Protein AF-A0A7R9TBG2-F1 (afdb_monomer)

Sequence (211 aa):
LTKFLKCVDWSDANEAKASLELLYEWAPIDPASALELLSPTFTNNEVRRYAVSILADAADDELLCYLLQLVQALRYESADDSQLARFLVERAVANPVLANFLHWYLVVEWEDKSFASRSSRTHQLFEDACRAMGAKGEELWDALRRQSEVMAQLTSITRELAGMRGQPKKVERLRAMLSDEGACGDLGAFAQALPLPIDPTINVNAIVPQE

Mean predicted aligned error: 3.85 Å

pLDDT: mean 95.33, std 3.99, range [58.03, 98.81]

Secondary structure (DSSP, 8-state):
-HHHHTS--TTSHHHHHHHHHHHHHSPPPPHHHHHHTTSTT---HHHHHHHHHHHHTS-HHHHHHHHHHHHHHGGG-SSTT-HHHHHHHHHHHH-HHHHHHHHHHHHHGGG-TTTHHHHHHHHHHHHHHHHHTTHHHHHHHHHHHHHHHHHHHHHHHHHHHHT--SHHHHHHHHHHHTSTTSTTGGGGS-SS-EEETTEEEEEE----TT-

Solvent-accessible surface area (backbone atoms only — not comparable to full-atom values): 11914 Å² total; per-residue (Å²): 109,72,73,59,64,71,69,56,55,77,84,41,68,67,55,36,50,54,52,54,58,49,56,76,71,43,80,88,72,54,55,75,65,28,54,61,35,42,33,82,88,43,76,54,66,67,58,35,46,52,24,46,56,48,49,66,75,49,54,71,74,62,46,58,79,43,43,70,59,53,60,59,32,57,73,55,49,94,51,67,84,27,70,63,46,51,50,55,36,59,52,18,72,77,31,73,57,52,32,50,50,52,52,55,59,33,59,65,38,52,77,41,80,93,40,19,68,52,31,51,48,40,49,50,52,38,52,53,50,19,53,72,59,41,72,67,21,43,52,55,49,49,47,54,50,53,49,50,51,51,52,51,51,54,50,49,53,51,55,56,51,67,77,58,79,59,69,71,57,44,52,55,49,52,43,51,33,41,28,83,91,24,95,43,16,63,47,47,51,43,96,58,72,32,58,33,88,94,46,53,90,44,71,43,48,55,50,73,78,87,119

Structure (mmCIF, N/CA/C/O backbone):
data_AF-A0A7R9TBG2-F1
#
_entry.id   AF-A0A7R9TBG2-F1
#
loop_
_atom_site.group_PDB
_atom_site.id
_atom_site.type_symbol
_atom_site.label_atom_id
_atom_site.label_alt_id
_atom_site.label_comp_id
_atom_site.label_asym_id
_atom_site.label_entity_id
_atom_site.label_seq_id
_atom_site.pdbx_PDB_ins_code
_atom_site.Cartn_x
_atom_site.Cartn_y
_atom_site.Cartn_z
_atom_site.occupancy
_atom_site.B_iso_or_equiv
_atom_site.auth_seq_id
_atom_site.auth_comp_id
_atom_site.auth_asym_id
_atom_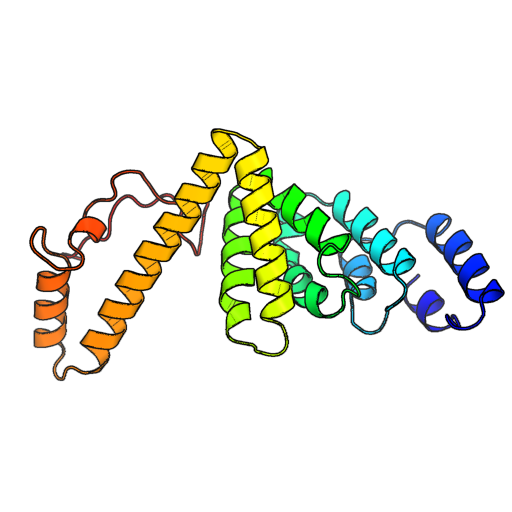site.auth_atom_id
_atom_site.pdbx_PDB_model_num
ATOM 1 N N . LEU A 1 1 ? 14.980 -14.702 -18.732 1.00 91.88 1 LEU A N 1
ATOM 2 C CA . LEU A 1 1 ? 15.408 -13.326 -18.428 1.00 91.88 1 LEU A CA 1
ATOM 3 C C . LEU A 1 1 ? 16.200 -13.211 -17.119 1.00 91.88 1 LEU A C 1
ATOM 5 O O . LEU A 1 1 ? 17.367 -12.857 -17.179 1.00 91.88 1 LEU A O 1
ATOM 9 N N . THR A 1 2 ? 15.646 -13.563 -15.953 1.00 92.62 2 THR A N 1
ATOM 10 C CA . THR A 1 2 ? 16.299 -13.324 -14.640 1.00 92.62 2 THR A CA 1
ATOM 11 C C . THR A 1 2 ? 17.695 -13.947 -14.509 1.00 92.62 2 THR A C 1
ATOM 13 O O . THR A 1 2 ? 18.623 -13.292 -14.047 1.00 92.62 2 THR A O 1
ATOM 16 N N . LYS A 1 3 ? 17.889 -15.181 -14.995 1.00 94.31 3 LYS A N 1
ATOM 17 C CA . LYS A 1 3 ? 19.214 -15.832 -15.048 1.00 94.31 3 LYS A CA 1
ATOM 18 C C . LYS A 1 3 ? 20.231 -15.068 -15.903 1.00 94.31 3 LYS A C 1
ATOM 20 O O . LYS A 1 3 ? 21.385 -14.998 -15.516 1.00 94.31 3 LYS A O 1
ATOM 25 N N . PHE A 1 4 ? 19.799 -14.507 -17.033 1.00 96.00 4 PHE A N 1
ATOM 26 C CA . PHE A 1 4 ? 20.659 -13.714 -17.914 1.00 96.00 4 PHE A CA 1
ATOM 27 C C . PHE A 1 4 ? 21.110 -12.433 -17.207 1.00 96.00 4 PHE A C 1
ATOM 29 O O . PHE A 1 4 ? 22.304 -12.195 -17.101 1.00 96.00 4 PHE A O 1
ATOM 36 N N . LEU A 1 5 ? 20.176 -11.685 -16.611 1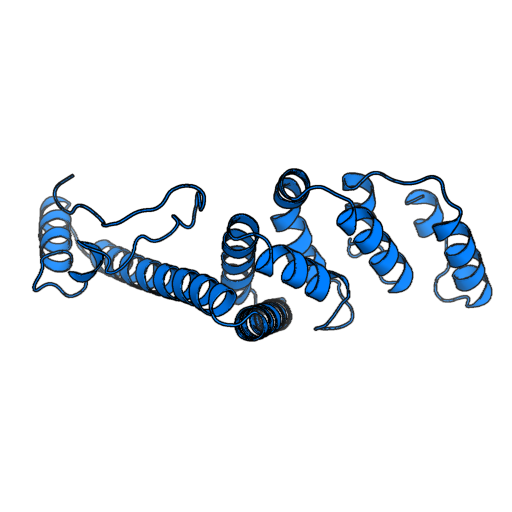.00 96.31 5 LEU A N 1
ATOM 37 C CA . LEU A 1 5 ? 20.482 -10.438 -15.899 1.00 96.31 5 LEU A CA 1
ATOM 38 C C . LEU A 1 5 ? 21.400 -10.631 -14.676 1.00 96.31 5 LEU A C 1
ATOM 40 O O . LEU A 1 5 ? 22.080 -9.693 -14.272 1.00 96.31 5 LEU A O 1
ATOM 44 N N . LYS A 1 6 ? 21.442 -11.837 -14.090 1.00 95.31 6 LYS A N 1
ATOM 45 C CA . LYS A 1 6 ? 22.389 -12.199 -13.017 1.00 95.31 6 LYS A CA 1
ATOM 46 C C . LYS A 1 6 ? 23.819 -12.424 -13.513 1.00 95.31 6 LYS A C 1
ATOM 48 O O . LYS A 1 6 ? 24.733 -12.420 -12.697 1.00 95.31 6 LYS A O 1
ATOM 53 N N . CYS A 1 7 ? 24.009 -12.669 -14.806 1.00 95.88 7 CYS A N 1
ATOM 54 C CA . CYS A 1 7 ? 25.327 -12.850 -15.409 1.00 95.88 7 CYS A CA 1
ATOM 55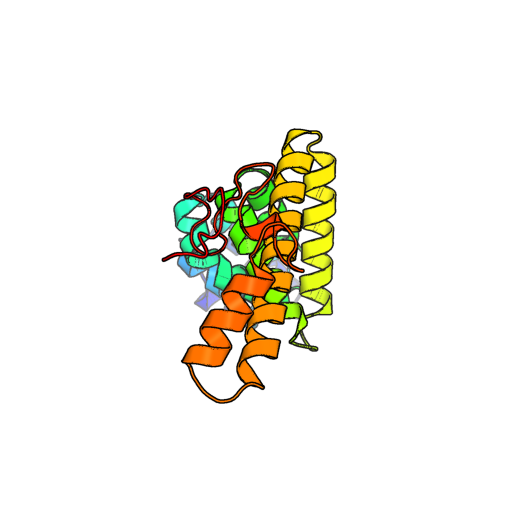 C C . CYS A 1 7 ? 25.956 -11.533 -15.878 1.00 95.88 7 CYS A C 1
ATOM 57 O O . CYS A 1 7 ? 27.130 -11.552 -16.222 1.00 95.88 7 CYS A O 1
ATOM 59 N N . VAL A 1 8 ? 25.186 -10.440 -15.901 1.00 96.25 8 VAL A N 1
ATOM 60 C CA . VAL A 1 8 ? 25.621 -9.135 -16.410 1.00 96.25 8 VAL A CA 1
ATOM 61 C C . VAL A 1 8 ? 26.523 -8.435 -15.399 1.00 96.25 8 VAL A C 1
ATOM 63 O O . VAL A 1 8 ? 26.119 -8.228 -14.248 1.00 96.25 8 VAL A O 1
ATOM 66 N N . ASP A 1 9 ? 27.705 -8.003 -15.835 1.00 95.62 9 ASP A N 1
ATOM 67 C CA . ASP A 1 9 ? 28.517 -7.048 -15.082 1.00 95.62 9 ASP A CA 1
ATOM 68 C C . ASP A 1 9 ? 27.968 -5.623 -15.254 1.00 95.62 9 ASP A C 1
ATOM 70 O O . ASP A 1 9 ? 28.274 -4.903 -16.202 1.00 95.62 9 ASP A O 1
ATOM 74 N N . TRP A 1 10 ? 27.147 -5.187 -14.296 1.00 95.25 10 TRP A N 1
ATOM 75 C CA . TRP A 1 10 ? 26.545 -3.849 -14.292 1.00 95.25 10 TRP A CA 1
ATOM 76 C C . TRP A 1 10 ? 27.550 -2.702 -14.090 1.00 95.25 10 TRP A C 1
ATOM 78 O O . TRP A 1 10 ? 27.152 -1.538 -14.187 1.00 95.25 10 TRP A O 1
ATOM 88 N N . SER A 1 11 ? 28.820 -3.001 -13.783 1.00 95.00 11 SER A N 1
ATOM 89 C CA . SER A 1 11 ? 29.890 -2.000 -13.693 1.00 95.00 11 SER A CA 1
ATOM 90 C C . SER A 1 11 ? 30.550 -1.704 -15.045 1.00 95.00 11 SER A C 1
ATOM 92 O O . SER A 1 11 ? 31.088 -0.607 -15.224 1.00 95.00 11 SER A O 1
ATOM 94 N N . ASP A 1 12 ? 30.451 -2.618 -16.018 1.00 97.31 12 ASP A N 1
ATOM 95 C CA . ASP A 1 12 ? 30.861 -2.375 -17.402 1.00 97.31 12 ASP A CA 1
ATOM 96 C C . ASP A 1 12 ? 29.732 -1.664 -18.163 1.00 97.31 12 ASP A C 1
ATOM 98 O O . ASP A 1 12 ? 28.655 -2.209 -18.408 1.00 97.31 12 ASP A O 1
ATOM 102 N N . ALA A 1 13 ? 29.987 -0.422 -18.576 1.00 95.94 13 ALA A N 1
ATOM 103 C CA . ALA A 1 13 ? 29.010 0.398 -19.285 1.00 95.94 13 ALA A CA 1
ATOM 104 C C . ALA A 1 13 ? 28.570 -0.194 -20.637 1.00 95.94 13 ALA A C 1
ATOM 106 O O . ALA A 1 13 ? 27.420 0.004 -21.037 1.00 95.94 13 ALA A O 1
ATOM 107 N N . ASN A 1 14 ? 29.452 -0.904 -21.349 1.00 96.25 14 ASN A N 1
ATOM 108 C CA . ASN A 1 14 ? 29.111 -1.524 -22.629 1.00 96.25 14 ASN A CA 1
ATOM 109 C C . ASN A 1 14 ? 28.230 -2.753 -22.412 1.00 96.25 14 ASN A C 1
ATOM 111 O O . ASN A 1 14 ? 27.230 -2.919 -23.112 1.00 96.25 14 ASN A O 1
ATOM 115 N N . GLU A 1 15 ? 28.579 -3.583 -21.427 1.00 96.56 15 GLU A N 1
ATOM 116 C CA . GLU A 1 15 ? 27.812 -4.781 -21.092 1.00 96.56 15 GLU A CA 1
ATOM 117 C C . GLU A 1 15 ? 26.435 -4.420 -20.527 1.00 96.56 15 GLU A C 1
ATOM 119 O O . GLU A 1 15 ? 25.421 -4.962 -20.976 1.00 96.56 15 GLU A O 1
ATOM 124 N N . ALA A 1 16 ? 26.375 -3.436 -19.624 1.00 96.19 16 ALA A N 1
ATOM 125 C CA . ALA A 1 16 ? 25.124 -2.902 -19.102 1.00 96.19 16 ALA A CA 1
ATOM 126 C C . ALA A 1 16 ? 24.241 -2.360 -20.234 1.00 96.19 16 ALA A C 1
ATOM 128 O O . ALA A 1 16 ? 23.068 -2.716 -20.319 1.00 96.19 16 ALA A O 1
ATOM 129 N N . LYS A 1 17 ? 24.798 -1.546 -21.141 1.00 95.62 17 LYS A N 1
ATOM 130 C CA . LYS A 1 17 ? 24.040 -0.987 -22.266 1.00 95.62 17 LYS A CA 1
ATOM 131 C C . LYS A 1 17 ? 23.480 -2.081 -23.180 1.00 95.62 17 LYS A C 1
ATOM 133 O O . LYS A 1 17 ? 22.279 -2.084 -23.436 1.00 95.62 17 LYS A O 1
ATOM 138 N N . ALA A 1 18 ? 24.315 -3.019 -23.627 1.00 95.31 18 ALA A N 1
ATOM 139 C CA . ALA A 1 18 ? 23.880 -4.110 -24.501 1.00 95.31 18 ALA A CA 1
ATOM 140 C C . ALA A 1 18 ? 22.824 -5.003 -23.824 1.00 95.31 18 ALA A C 1
ATOM 142 O O . ALA A 1 18 ? 21.854 -5.426 -24.451 1.00 95.31 18 ALA A O 1
ATOM 143 N N . SER A 1 19 ? 22.971 -5.250 -22.521 1.00 96.56 19 SER A N 1
ATOM 144 C CA . SER A 1 19 ? 22.014 -6.051 -21.751 1.00 96.56 19 SER A CA 1
ATOM 145 C C . SER A 1 19 ? 20.661 -5.363 -21.586 1.00 96.56 19 SER A C 1
ATOM 147 O O . SER A 1 19 ? 19.634 -6.039 -21.582 1.00 96.56 19 SER A O 1
ATOM 149 N N . LEU A 1 20 ? 20.642 -4.031 -21.473 1.00 95.44 20 LEU A N 1
ATOM 150 C CA . LEU A 1 20 ? 19.405 -3.249 -21.427 1.00 95.44 20 LEU A CA 1
ATOM 151 C C . LEU A 1 20 ? 18.698 -3.190 -22.784 1.00 95.44 20 LEU A C 1
ATOM 153 O O . LEU A 1 20 ? 17.473 -3.214 -22.814 1.00 95.44 20 LEU A O 1
ATOM 157 N N . GLU A 1 21 ? 19.431 -3.164 -23.897 1.00 94.12 21 GLU A N 1
ATOM 158 C CA . GLU A 1 21 ? 18.836 -3.291 -25.236 1.00 94.12 21 GLU A CA 1
ATOM 159 C C . GLU A 1 21 ? 18.145 -4.661 -25.385 1.00 94.12 21 GLU A C 1
ATOM 161 O O . GLU A 1 21 ? 16.964 -4.735 -25.727 1.00 94.12 21 GLU A O 1
ATOM 166 N N . LEU A 1 22 ? 18.825 -5.741 -24.981 1.00 95.12 22 LEU A N 1
ATOM 167 C CA . LEU A 1 22 ? 18.263 -7.098 -24.989 1.00 95.12 22 LEU A CA 1
ATOM 168 C C . LEU A 1 22 ? 17.084 -7.287 -24.025 1.00 95.12 22 LEU A C 1
ATOM 170 O O . LEU A 1 22 ? 16.240 -8.149 -24.261 1.00 95.12 22 LEU A O 1
ATOM 174 N N . LEU A 1 23 ? 17.019 -6.519 -22.934 1.00 94.81 23 LEU A N 1
ATOM 175 C CA . LEU A 1 23 ? 15.943 -6.603 -21.945 1.00 94.81 23 LEU A CA 1
ATOM 176 C C . LEU A 1 23 ? 14.573 -6.308 -22.570 1.00 94.81 23 LEU A C 1
ATOM 178 O O . LEU A 1 23 ? 13.620 -7.041 -22.313 1.00 94.81 23 LEU A O 1
ATOM 182 N N . TYR A 1 24 ? 14.487 -5.268 -23.402 1.00 89.88 24 TYR A N 1
ATOM 183 C CA . TYR A 1 24 ? 13.237 -4.862 -24.053 1.00 89.88 24 TYR A CA 1
ATOM 184 C C . TYR A 1 24 ? 12.904 -5.695 -25.296 1.00 89.88 24 TYR A C 1
ATOM 186 O O . TYR A 1 24 ? 11.742 -5.762 -25.689 1.00 89.88 24 TYR A O 1
ATOM 194 N N . GLU A 1 25 ? 13.895 -6.360 -25.890 1.00 93.19 25 GLU A N 1
ATOM 195 C CA . GLU A 1 25 ? 13.685 -7.342 -26.962 1.00 93.19 25 GLU A CA 1
ATOM 196 C C . GLU A 1 25 ? 13.343 -8.742 -26.427 1.00 93.19 25 GLU A C 1
ATOM 198 O O . GLU A 1 25 ? 12.937 -9.626 -27.189 1.00 93.19 25 GLU A O 1
ATOM 203 N N . TRP A 1 26 ? 13.507 -8.969 -25.119 1.00 94.56 26 TRP A N 1
ATOM 204 C CA . TRP A 1 26 ? 13.232 -10.261 -24.513 1.00 94.56 26 TRP A CA 1
ATOM 205 C C . TRP A 1 26 ? 11.744 -10.603 -24.605 1.00 94.56 26 TRP A C 1
ATOM 207 O O . TRP A 1 26 ? 10.873 -9.743 -24.477 1.00 94.56 26 TRP A O 1
ATOM 217 N N . ALA A 1 27 ? 11.444 -11.894 -24.766 1.00 93.06 27 ALA A N 1
ATOM 218 C CA . ALA A 1 27 ? 10.069 -12.372 -24.687 1.00 93.06 27 ALA A CA 1
ATOM 219 C C . ALA A 1 27 ? 9.416 -11.918 -23.360 1.00 93.06 27 ALA A C 1
ATOM 221 O O . ALA A 1 27 ? 10.073 -12.040 -22.317 1.00 93.06 27 ALA A O 1
ATOM 222 N N . PRO A 1 28 ? 8.157 -11.435 -23.375 1.00 88.88 28 PRO A N 1
ATOM 223 C CA . PRO A 1 28 ? 7.491 -10.939 -22.175 1.00 88.88 28 PRO A CA 1
ATOM 224 C C . PRO A 1 28 ? 7.538 -11.951 -21.030 1.00 88.88 28 PRO A C 1
ATOM 226 O O . PRO A 1 28 ? 7.324 -13.149 -21.236 1.00 88.88 28 PRO A O 1
ATOM 229 N N . ILE A 1 29 ? 7.828 -11.459 -19.827 1.00 94.31 29 ILE A N 1
ATOM 230 C CA . ILE A 1 29 ? 7.753 -12.248 -18.596 1.00 94.31 29 ILE A CA 1
ATOM 231 C C . ILE A 1 29 ? 6.416 -12.002 -17.897 1.00 94.31 29 ILE A C 1
ATOM 233 O O . ILE A 1 29 ? 5.786 -10.969 -18.101 1.00 94.31 29 ILE A O 1
ATOM 237 N N . ASP A 1 30 ? 5.993 -12.948 -17.065 1.00 93.00 30 ASP A N 1
ATOM 238 C CA . ASP A 1 30 ? 4.796 -12.800 -16.241 1.00 93.00 30 ASP A CA 1
ATOM 239 C C . ASP A 1 30 ? 5.041 -11.879 -15.020 1.00 93.00 30 ASP A C 1
ATOM 241 O O . ASP A 1 30 ? 6.196 -11.694 -14.605 1.00 93.00 30 ASP A O 1
ATOM 245 N N . PRO A 1 31 ? 3.976 -11.326 -14.406 1.00 93.62 31 PRO A N 1
ATOM 246 C CA . PRO A 1 31 ? 4.085 -10.465 -13.227 1.00 93.62 31 PRO A CA 1
ATOM 247 C C . PRO A 1 31 ? 4.841 -11.097 -12.052 1.00 93.62 31 PRO A C 1
ATOM 249 O O . PRO A 1 31 ? 5.642 -10.417 -11.410 1.00 93.62 31 PRO A O 1
ATOM 252 N N . ALA A 1 32 ? 4.666 -12.397 -11.790 1.00 91.06 32 ALA A N 1
ATOM 253 C CA . ALA A 1 32 ? 5.358 -13.064 -10.688 1.00 91.06 32 ALA A CA 1
ATOM 254 C C . ALA A 1 32 ? 6.874 -13.152 -10.943 1.00 91.06 32 ALA A C 1
ATOM 256 O O . ALA A 1 32 ? 7.670 -12.905 -10.035 1.00 91.06 32 ALA A O 1
ATOM 257 N N . SER A 1 33 ? 7.291 -13.415 -12.185 1.00 93.25 33 SER A N 1
ATOM 258 C CA . SER A 1 33 ? 8.699 -13.325 -12.597 1.00 93.25 33 SER A CA 1
ATOM 259 C C . SER A 1 33 ? 9.257 -11.901 -12.480 1.00 93.25 33 SER A C 1
ATOM 261 O O . SER A 1 33 ? 10.429 -11.729 -12.131 1.00 93.25 33 SER A O 1
ATOM 263 N N . ALA A 1 34 ? 8.445 -10.872 -12.745 1.00 96.00 34 ALA A N 1
ATOM 264 C CA . ALA A 1 34 ? 8.861 -9.474 -12.617 1.00 96.00 34 ALA A CA 1
ATOM 265 C C . ALA A 1 34 ? 9.159 -9.078 -11.160 1.00 96.00 34 ALA A C 1
ATOM 267 O O . ALA A 1 34 ? 10.061 -8.275 -10.924 1.00 96.00 34 ALA A O 1
ATOM 268 N N . LEU A 1 35 ? 8.498 -9.693 -10.171 1.00 96.31 35 LEU A N 1
ATOM 269 C CA . LEU A 1 35 ? 8.807 -9.471 -8.750 1.00 96.31 35 LEU A CA 1
ATOM 270 C C . LEU A 1 35 ? 10.260 -9.822 -8.403 1.00 96.31 35 LEU A C 1
ATOM 272 O O . LEU A 1 35 ? 10.873 -9.148 -7.574 1.00 96.31 35 LEU A O 1
ATOM 276 N N . GLU A 1 36 ? 10.845 -10.836 -9.054 1.00 96.38 36 GLU A N 1
ATOM 277 C CA . GLU A 1 36 ? 12.251 -11.201 -8.834 1.00 96.38 36 GLU A CA 1
ATOM 278 C C . GLU A 1 36 ? 13.185 -10.031 -9.181 1.00 96.38 36 GLU A C 1
ATOM 280 O O . GLU A 1 36 ? 14.172 -9.800 -8.481 1.00 96.38 36 GLU A O 1
ATOM 285 N N . LEU A 1 37 ? 12.843 -9.248 -10.209 1.00 97.69 37 LEU A N 1
ATOM 286 C CA . LEU A 1 37 ? 13.608 -8.081 -10.660 1.00 97.69 37 LEU A CA 1
ATOM 287 C C . LEU A 1 37 ? 13.519 -6.882 -9.701 1.00 97.69 37 LEU A C 1
ATOM 289 O O . LEU A 1 37 ? 14.306 -5.948 -9.823 1.00 97.69 37 LEU A O 1
ATOM 293 N N . LEU A 1 38 ? 12.602 -6.917 -8.730 1.00 98.06 38 LEU A N 1
ATOM 294 C CA . LEU A 1 38 ? 12.488 -5.926 -7.654 1.00 98.06 38 LEU A CA 1
ATOM 295 C C . LEU A 1 38 ? 13.173 -6.371 -6.349 1.00 98.06 38 LEU A C 1
ATOM 297 O O . LEU A 1 38 ? 13.225 -5.610 -5.377 1.00 98.06 38 LEU A O 1
ATOM 301 N N . SER A 1 39 ? 13.746 -7.575 -6.322 1.00 96.69 39 SER A N 1
ATOM 302 C CA . SER A 1 39 ? 14.529 -8.086 -5.192 1.00 96.69 39 SER A CA 1
ATOM 303 C C . SER A 1 39 ? 15.847 -7.307 -5.003 1.00 96.69 39 SER A C 1
ATOM 305 O O . SER A 1 39 ? 16.297 -6.616 -5.922 1.00 96.69 39 SER A O 1
ATOM 307 N N . PRO A 1 40 ? 16.530 -7.434 -3.848 1.00 96.12 40 PRO A N 1
AT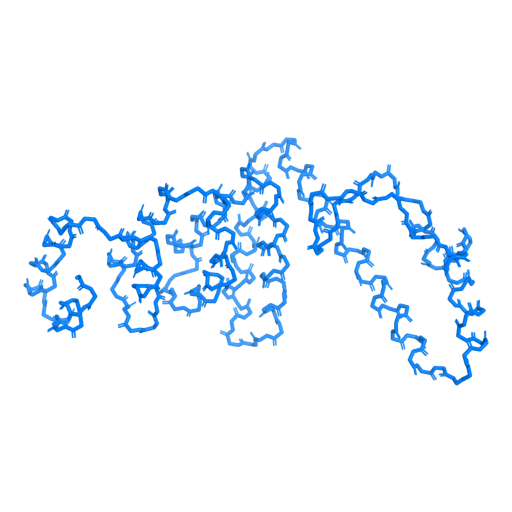OM 308 C CA . PRO A 1 40 ? 17.818 -6.770 -3.626 1.00 96.12 40 PRO A CA 1
ATOM 309 C C . PRO A 1 40 ? 18.941 -7.264 -4.550 1.00 96.12 40 PRO A C 1
ATOM 311 O O . PRO A 1 40 ? 20.002 -6.650 -4.599 1.00 96.12 40 PRO A O 1
ATOM 314 N N . THR A 1 41 ? 18.735 -8.363 -5.284 1.00 96.00 41 THR A N 1
ATOM 315 C CA . THR A 1 41 ? 19.697 -8.847 -6.283 1.00 96.00 41 THR A CA 1
ATOM 316 C C . THR A 1 41 ? 19.850 -7.878 -7.455 1.00 96.00 41 THR A C 1
ATOM 318 O O . THR A 1 41 ? 20.931 -7.802 -8.032 1.00 96.00 41 THR A O 1
ATOM 321 N N . PHE A 1 42 ? 18.801 -7.128 -7.804 1.00 96.25 42 PHE A N 1
ATOM 322 C CA . PHE A 1 42 ? 18.804 -6.233 -8.958 1.00 96.25 42 PHE A CA 1
ATOM 323 C C . PHE A 1 42 ? 18.731 -4.772 -8.507 1.00 96.25 42 PHE A C 1
ATOM 325 O O . PHE A 1 42 ? 17.687 -4.273 -8.082 1.00 96.25 42 PHE A O 1
ATOM 332 N N . THR A 1 43 ? 19.866 -4.082 -8.617 1.00 95.44 43 THR A N 1
ATOM 333 C CA . THR A 1 43 ? 20.030 -2.676 -8.211 1.00 95.44 43 THR A CA 1
ATOM 334 C C . THR A 1 43 ? 19.991 -1.701 -9.388 1.00 95.44 43 THR A C 1
ATOM 336 O O . THR A 1 43 ? 19.866 -0.497 -9.182 1.00 95.44 43 THR A O 1
ATOM 339 N N . ASN A 1 44 ? 20.085 -2.194 -10.629 1.00 96.12 44 ASN A N 1
ATOM 340 C CA . ASN A 1 44 ? 20.034 -1.349 -11.816 1.00 96.12 44 ASN A CA 1
ATOM 341 C C . ASN A 1 44 ? 18.625 -0.750 -12.000 1.00 96.12 44 ASN A C 1
ATOM 343 O O . ASN A 1 44 ? 17.639 -1.478 -12.124 1.00 96.12 44 ASN A O 1
ATOM 347 N N . ASN A 1 45 ? 18.539 0.582 -12.057 1.00 95.62 45 ASN A N 1
ATOM 348 C CA . ASN A 1 45 ? 17.266 1.303 -12.125 1.00 95.62 45 ASN A CA 1
ATOM 349 C C . ASN A 1 45 ? 16.440 0.982 -13.384 1.00 95.62 45 ASN A C 1
ATOM 351 O O . ASN A 1 45 ? 15.214 0.984 -13.308 1.00 95.62 45 ASN A O 1
ATOM 355 N N . GLU A 1 46 ? 17.072 0.686 -14.523 1.00 96.00 46 GLU A N 1
ATOM 356 C CA . GLU A 1 46 ? 16.351 0.333 -15.754 1.00 96.00 46 GLU A CA 1
ATOM 357 C C . GLU A 1 46 ? 15.738 -1.067 -15.671 1.00 96.00 46 GLU A C 1
ATOM 359 O O . GLU A 1 46 ? 14.603 -1.264 -16.097 1.00 96.00 46 GLU A O 1
ATOM 364 N N . VAL A 1 47 ? 16.429 -2.024 -15.040 1.00 97.19 47 VAL A N 1
ATOM 365 C CA . VAL A 1 47 ? 15.870 -3.362 -14.773 1.00 97.19 47 VAL A CA 1
ATOM 366 C C . VAL A 1 47 ? 14.648 -3.268 -13.861 1.00 97.19 47 VAL A C 1
ATOM 368 O O . VAL A 1 47 ? 13.618 -3.887 -14.132 1.00 97.19 47 VAL A O 1
ATOM 371 N N . ARG A 1 48 ? 14.734 -2.457 -12.800 1.00 97.81 48 ARG A N 1
ATOM 372 C CA . ARG A 1 48 ? 13.606 -2.236 -11.882 1.00 97.81 48 ARG A CA 1
ATOM 373 C C . ARG A 1 48 ? 12.457 -1.500 -12.572 1.00 97.81 48 ARG A C 1
ATOM 375 O O . ARG A 1 48 ? 11.301 -1.858 -12.372 1.00 97.81 48 ARG A O 1
ATOM 382 N N . ARG A 1 49 ? 12.751 -0.523 -13.440 1.00 96.81 49 ARG A N 1
ATOM 383 C CA . ARG A 1 49 ? 11.735 0.155 -14.262 1.00 96.81 49 ARG A CA 1
ATOM 384 C C . ARG A 1 49 ? 11.022 -0.819 -15.195 1.00 96.81 49 ARG A C 1
ATOM 386 O O . ARG A 1 49 ? 9.798 -0.778 -15.268 1.00 96.81 49 ARG A O 1
ATOM 393 N N . TYR A 1 50 ? 11.762 -1.706 -15.858 1.00 96.94 50 TYR A N 1
ATOM 394 C CA . TYR A 1 50 ? 11.177 -2.756 -16.687 1.00 96.94 50 TYR A CA 1
ATOM 395 C C . TYR A 1 50 ? 10.243 -3.653 -15.866 1.00 96.94 50 TYR A C 1
ATOM 397 O O . TYR A 1 50 ? 9.108 -3.892 -16.272 1.00 96.94 50 TYR A O 1
ATOM 405 N N . ALA A 1 51 ? 10.661 -4.066 -14.667 1.00 97.81 51 ALA A N 1
ATOM 406 C CA . ALA A 1 51 ? 9.811 -4.845 -13.769 1.00 97.81 51 ALA A CA 1
ATOM 407 C C . ALA A 1 51 ? 8.485 -4.132 -13.457 1.00 97.81 51 ALA A C 1
ATOM 409 O O . ALA A 1 51 ? 7.419 -4.737 -13.552 1.00 97.81 51 ALA A O 1
ATOM 410 N N . VAL A 1 52 ? 8.542 -2.829 -13.155 1.00 97.81 52 VAL A N 1
ATOM 411 C CA . VAL A 1 52 ? 7.338 -2.019 -12.924 1.00 97.81 52 VAL A CA 1
ATOM 412 C C . VAL A 1 52 ? 6.475 -1.909 -14.184 1.00 97.81 52 VAL A C 1
ATOM 414 O O . VAL A 1 52 ? 5.259 -1.963 -14.060 1.00 97.81 52 VAL A O 1
ATOM 417 N N . SER A 1 53 ? 7.056 -1.820 -15.387 1.00 96.38 53 SER A N 1
ATOM 418 C CA . SER A 1 53 ? 6.256 -1.809 -16.625 1.00 96.38 53 SER A CA 1
ATOM 419 C C . SER A 1 53 ? 5.477 -3.106 -16.850 1.00 96.38 53 SER A C 1
ATOM 421 O O . SER A 1 53 ? 4.332 -3.041 -17.274 1.00 96.38 53 SER A O 1
ATOM 423 N N . ILE A 1 54 ? 6.035 -4.265 -16.480 1.00 95.81 54 ILE A N 1
ATOM 424 C CA . ILE A 1 54 ? 5.305 -5.541 -16.545 1.00 95.81 54 ILE A CA 1
ATOM 425 C C . ILE A 1 54 ? 4.163 -5.564 -15.520 1.00 95.81 54 ILE A C 1
ATOM 427 O O . ILE A 1 54 ? 3.050 -5.978 -15.830 1.00 95.81 54 ILE A O 1
ATOM 431 N N . LEU A 1 55 ? 4.419 -5.090 -14.296 1.00 97.25 55 LEU A N 1
ATOM 432 C CA . LEU A 1 55 ? 3.400 -5.006 -13.243 1.00 97.25 55 LEU A CA 1
ATOM 433 C C . LEU A 1 55 ? 2.293 -3.994 -13.571 1.00 97.25 55 LEU A C 1
ATOM 435 O O . LEU A 1 55 ? 1.162 -4.155 -13.114 1.00 97.25 55 LEU A O 1
ATOM 439 N N . ALA A 1 56 ? 2.600 -2.961 -14.357 1.00 96.19 56 ALA A N 1
ATOM 440 C CA . ALA A 1 56 ? 1.632 -1.954 -14.766 1.00 96.19 56 ALA A CA 1
ATOM 441 C C . ALA A 1 56 ? 0.509 -2.529 -15.638 1.00 96.19 56 ALA A C 1
ATOM 443 O O . ALA A 1 56 ? -0.625 -2.063 -15.523 1.00 96.19 56 ALA A O 1
ATOM 444 N N . ASP A 1 57 ? 0.801 -3.572 -16.416 1.00 94.44 57 ASP A N 1
ATOM 445 C CA . ASP A 1 57 ? -0.173 -4.261 -17.267 1.00 94.44 57 ASP A CA 1
ATOM 446 C C . ASP A 1 57 ? -1.030 -5.287 -16.500 1.00 94.44 57 ASP A C 1
ATOM 448 O O . ASP A 1 57 ? -2.065 -5.729 -17.004 1.00 94.44 57 ASP A O 1
ATOM 452 N N . ALA A 1 58 ? -0.636 -5.663 -15.276 1.00 95.31 58 ALA A N 1
ATOM 453 C CA . ALA A 1 58 ? -1.398 -6.591 -14.443 1.00 95.31 58 ALA A CA 1
ATOM 454 C C . ALA A 1 58 ? -2.702 -5.951 -13.939 1.00 95.31 58 ALA A C 1
ATOM 456 O O . ALA A 1 58 ? -2.745 -4.757 -13.621 1.00 95.31 58 ALA A O 1
ATOM 457 N N . ALA A 1 59 ? -3.761 -6.753 -13.811 1.00 96.62 59 ALA A N 1
ATOM 458 C CA . ALA A 1 59 ? -5.035 -6.314 -13.247 1.00 96.62 59 ALA A CA 1
ATOM 459 C C . ALA A 1 59 ? -4.917 -6.021 -11.737 1.00 96.62 59 ALA A C 1
ATOM 461 O O . ALA A 1 59 ? -3.988 -6.472 -11.071 1.00 96.62 59 ALA A O 1
ATOM 462 N N . ASP A 1 60 ? -5.832 -5.220 -11.186 1.00 97.12 60 ASP A N 1
ATOM 463 C CA . ASP A 1 60 ? -5.766 -4.800 -9.776 1.00 97.12 60 ASP A CA 1
ATOM 464 C C . ASP A 1 60 ? -5.913 -5.965 -8.785 1.00 97.12 60 ASP A C 1
ATOM 466 O O . ASP A 1 60 ? -5.299 -5.940 -7.721 1.00 97.12 60 ASP A O 1
ATOM 470 N N . ASP A 1 61 ? -6.704 -6.984 -9.120 1.00 95.81 61 ASP A N 1
ATOM 471 C CA . ASP A 1 61 ? -6.886 -8.197 -8.317 1.00 95.81 61 ASP A CA 1
ATOM 472 C C . ASP A 1 61 ? -5.618 -9.056 -8.280 1.00 95.81 61 ASP A C 1
ATOM 474 O O . ASP A 1 61 ? -5.224 -9.527 -7.213 1.00 95.81 61 ASP A O 1
ATOM 478 N N . GLU A 1 62 ? -4.930 -9.190 -9.413 1.00 96.12 62 GLU A N 1
ATOM 479 C CA . GLU A 1 62 ? -3.610 -9.818 -9.467 1.00 96.12 62 GLU A CA 1
ATOM 480 C C . GLU A 1 62 ? -2.565 -8.985 -8.707 1.00 96.12 62 GLU A C 1
ATOM 482 O O . GLU A 1 62 ? -1.793 -9.526 -7.914 1.00 96.12 62 GLU A O 1
ATOM 487 N N . LEU A 1 63 ? -2.563 -7.659 -8.883 1.00 97.00 63 LEU A N 1
ATOM 488 C CA . LEU A 1 63 ? -1.646 -6.764 -8.177 1.00 97.00 63 LEU A CA 1
ATOM 489 C C . LEU A 1 63 ? -1.827 -6.848 -6.654 1.00 97.00 63 LEU A C 1
ATOM 491 O O . LEU A 1 63 ? -0.838 -6.848 -5.917 1.00 97.00 63 LEU A O 1
ATOM 495 N N . LEU A 1 64 ? -3.071 -6.969 -6.176 1.00 97.00 64 LEU A N 1
ATOM 496 C CA . LEU A 1 64 ? -3.389 -7.162 -4.758 1.00 97.00 64 LEU A CA 1
ATOM 497 C C . LEU A 1 64 ? -2.711 -8.406 -4.171 1.00 97.00 64 LEU A C 1
ATOM 499 O O . LEU A 1 64 ? -2.252 -8.351 -3.030 1.00 97.00 64 LEU A O 1
ATOM 503 N N . CYS A 1 65 ? -2.576 -9.494 -4.939 1.00 96.81 65 CYS A N 1
ATOM 504 C CA . CYS A 1 65 ? -1.874 -10.7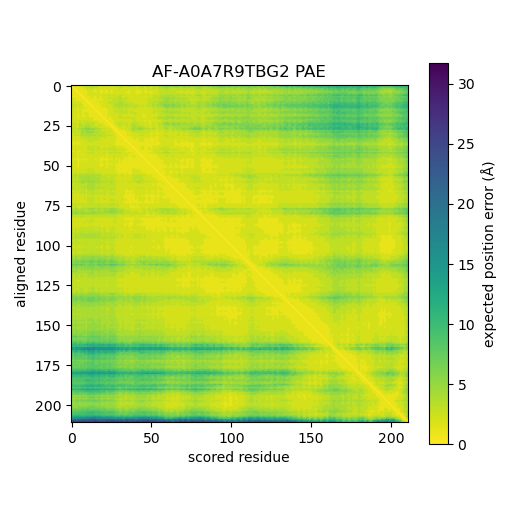02 -4.490 1.00 96.81 65 CYS A CA 1
ATOM 505 C C . CYS A 1 65 ? -0.389 -10.459 -4.181 1.00 96.81 65 CYS A C 1
ATOM 507 O O . CYS A 1 65 ? 0.197 -11.201 -3.391 1.00 96.81 65 CYS A O 1
ATOM 509 N N . TYR A 1 66 ? 0.211 -9.432 -4.787 1.00 97.12 66 TYR A N 1
ATOM 510 C CA . TYR A 1 66 ? 1.630 -9.103 -4.651 1.00 97.12 66 TYR A CA 1
ATOM 511 C C . TYR A 1 66 ? 1.889 -7.812 -3.868 1.00 97.12 66 TYR A C 1
ATOM 513 O O . TYR A 1 66 ? 3.045 -7.481 -3.598 1.00 97.12 66 TYR A O 1
ATOM 521 N N . LEU A 1 67 ? 0.841 -7.063 -3.504 1.00 98.31 67 LEU A N 1
ATOM 522 C CA . LEU A 1 67 ? 0.965 -5.714 -2.948 1.00 98.31 67 LEU A CA 1
ATOM 523 C C . LEU A 1 67 ? 1.853 -5.676 -1.701 1.00 98.31 67 LEU A C 1
ATOM 525 O O . LEU A 1 67 ? 2.694 -4.787 -1.575 1.00 98.31 67 LEU A O 1
ATOM 529 N N . LEU A 1 68 ? 1.721 -6.659 -0.808 1.00 97.88 68 LEU A N 1
ATOM 530 C CA . LEU A 1 68 ? 2.561 -6.741 0.386 1.00 97.88 68 LEU A CA 1
ATOM 531 C C . LEU A 1 68 ? 4.046 -6.863 0.012 1.00 97.88 68 LEU A C 1
ATOM 533 O O . LEU A 1 68 ? 4.884 -6.141 0.548 1.00 97.88 68 LEU A O 1
ATOM 537 N N . GLN A 1 69 ? 4.381 -7.743 -0.934 1.00 98.06 69 GLN A N 1
ATOM 538 C CA . GLN A 1 69 ? 5.751 -7.951 -1.408 1.00 98.06 69 GLN A CA 1
ATOM 539 C C . GLN A 1 69 ? 6.285 -6.715 -2.142 1.00 98.06 69 GLN A C 1
ATOM 541 O O . GLN A 1 69 ? 7.463 -6.388 -2.006 1.00 98.06 69 GLN A O 1
ATOM 546 N N . LEU A 1 70 ? 5.429 -5.994 -2.870 1.00 98.44 70 LEU A N 1
ATOM 547 C CA . LEU A 1 70 ? 5.791 -4.743 -3.535 1.00 98.44 70 LEU A CA 1
ATOM 548 C C . LEU A 1 70 ? 6.090 -3.623 -2.535 1.00 98.44 70 LEU A C 1
ATOM 550 O O . LEU A 1 70 ? 7.067 -2.897 -2.719 1.00 98.44 70 LEU A O 1
ATOM 554 N N . VAL A 1 71 ? 5.326 -3.523 -1.443 1.00 98.38 71 VAL A N 1
ATOM 555 C CA . VAL A 1 71 ? 5.654 -2.604 -0.342 1.00 98.38 71 VAL A CA 1
ATOM 556 C C . VAL A 1 71 ? 7.020 -2.954 0.250 1.00 98.38 71 VAL A C 1
ATOM 5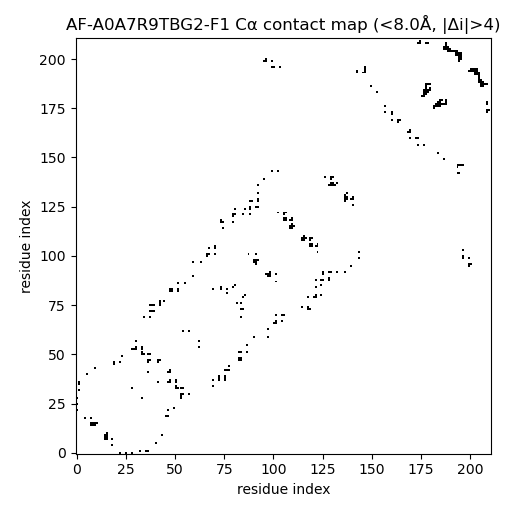58 O O . VAL A 1 71 ? 7.839 -2.059 0.443 1.00 98.38 71 VAL A O 1
ATOM 561 N N . GLN A 1 72 ? 7.336 -4.240 0.442 1.00 97.81 72 GLN A N 1
ATOM 562 C CA . GLN A 1 72 ? 8.673 -4.640 0.901 1.00 97.81 72 GLN A CA 1
ATOM 563 C C . GLN A 1 72 ? 9.776 -4.299 -0.109 1.00 97.81 72 GLN A C 1
ATOM 565 O O . GLN A 1 72 ? 10.880 -3.922 0.286 1.00 97.81 72 GLN A O 1
ATOM 570 N N . ALA A 1 73 ? 9.497 -4.382 -1.410 1.00 98.06 73 ALA A N 1
ATOM 571 C CA . ALA A 1 73 ? 10.471 -4.066 -2.448 1.00 98.06 73 ALA A CA 1
ATOM 572 C C . ALA A 1 73 ? 10.896 -2.585 -2.469 1.00 98.06 73 ALA A C 1
ATOM 574 O O . ALA A 1 73 ? 12.006 -2.289 -2.918 1.00 98.06 73 ALA A O 1
ATOM 575 N N . LEU A 1 74 ? 10.091 -1.669 -1.908 1.00 98.12 74 LEU A N 1
ATOM 576 C CA . LEU A 1 74 ? 10.464 -0.256 -1.733 1.00 98.12 74 LEU A CA 1
ATOM 577 C C . LEU A 1 74 ? 11.753 -0.080 -0.911 1.00 98.12 74 LEU A C 1
ATOM 579 O O . LEU A 1 74 ? 12.476 0.899 -1.103 1.00 98.12 74 LEU A O 1
ATOM 583 N N . ARG A 1 75 ? 12.084 -1.037 -0.030 1.00 96.62 75 ARG A N 1
ATOM 584 C CA . ARG A 1 75 ? 13.337 -1.058 0.753 1.00 96.62 75 ARG A CA 1
ATOM 585 C C . ARG A 1 75 ? 14.585 -1.030 -0.133 1.00 96.62 75 ARG A C 1
ATOM 587 O O . ARG A 1 75 ? 15.626 -0.543 0.298 1.00 96.62 75 ARG A O 1
ATOM 594 N N . TYR A 1 76 ? 14.482 -1.554 -1.352 1.00 96.44 76 TYR A N 1
ATOM 595 C CA . TYR A 1 76 ? 15.605 -1.730 -2.274 1.00 96.44 76 TYR A CA 1
ATOM 596 C C . TYR A 1 76 ? 15.655 -0.670 -3.374 1.00 96.44 76 TYR A C 1
ATOM 598 O O . TYR A 1 76 ? 16.526 -0.717 -4.241 1.00 96.44 76 TYR A O 1
ATOM 606 N N . GLU A 1 77 ? 14.734 0.290 -3.348 1.00 96.75 77 GLU A N 1
ATOM 607 C CA . GLU A 1 77 ? 14.747 1.414 -4.272 1.00 96.75 77 GLU A CA 1
ATOM 608 C C . GLU A 1 77 ? 15.877 2.388 -3.934 1.00 96.75 77 GLU A C 1
ATOM 610 O O . GLU A 1 77 ? 16.177 2.651 -2.766 1.00 96.75 77 GLU A O 1
ATOM 615 N N . SER A 1 78 ? 16.500 2.944 -4.973 1.00 93.38 78 SER A N 1
ATOM 616 C CA . SER A 1 78 ? 17.615 3.889 -4.842 1.00 93.38 78 SER A CA 1
ATOM 617 C C . SER A 1 78 ? 17.159 5.314 -4.502 1.00 93.38 78 SER A C 1
ATOM 619 O O . SER A 1 78 ? 17.939 6.087 -3.947 1.00 93.38 78 SER A O 1
ATOM 621 N N . ALA A 1 79 ? 15.897 5.650 -4.785 1.00 94.62 79 ALA A N 1
ATOM 622 C CA . ALA A 1 79 ? 15.290 6.959 -4.554 1.00 94.62 79 ALA A CA 1
ATOM 623 C C . ALA A 1 79 ? 13.936 6.833 -3.846 1.00 94.62 79 ALA A C 1
ATOM 625 O O . ALA A 1 79 ? 13.303 5.776 -3.853 1.00 94.62 79 ALA A O 1
ATOM 626 N N . ASP A 1 80 ? 13.513 7.885 -3.146 1.00 94.00 80 ASP A N 1
ATOM 627 C CA . ASP A 1 80 ? 12.241 7.899 -2.409 1.00 94.00 80 ASP A CA 1
ATOM 628 C C . ASP A 1 80 ? 11.047 7.969 -3.361 1.00 94.00 80 ASP A C 1
ATOM 630 O O . ASP A 1 80 ? 10.034 7.312 -3.153 1.00 94.00 80 ASP A O 1
ATOM 634 N N . ASP A 1 81 ? 11.194 8.735 -4.435 1.00 94.19 81 ASP A N 1
ATOM 635 C CA . ASP A 1 81 ? 10.228 8.908 -5.511 1.00 94.19 81 ASP A CA 1
ATOM 636 C C . ASP A 1 81 ? 10.514 7.951 -6.677 1.00 94.19 81 ASP A C 1
ATOM 638 O O . ASP A 1 81 ? 10.463 8.331 -7.850 1.00 94.19 81 ASP A O 1
ATOM 642 N N . SER A 1 82 ? 10.844 6.701 -6.350 1.00 97.12 82 SER A N 1
ATOM 643 C CA . SER A 1 82 ? 11.148 5.666 -7.333 1.00 97.12 82 SER A CA 1
ATOM 644 C C . SER A 1 82 ? 9.966 5.344 -8.248 1.00 97.12 82 SER A C 1
ATOM 646 O O . SER A 1 82 ? 8.806 5.646 -7.954 1.00 97.12 82 SER A O 1
ATOM 648 N N . GLN A 1 83 ? 10.251 4.657 -9.358 1.00 97.38 83 GLN A N 1
ATOM 649 C CA . GLN A 1 83 ? 9.209 4.196 -10.275 1.00 97.38 83 GLN A CA 1
ATOM 650 C C . GLN A 1 83 ?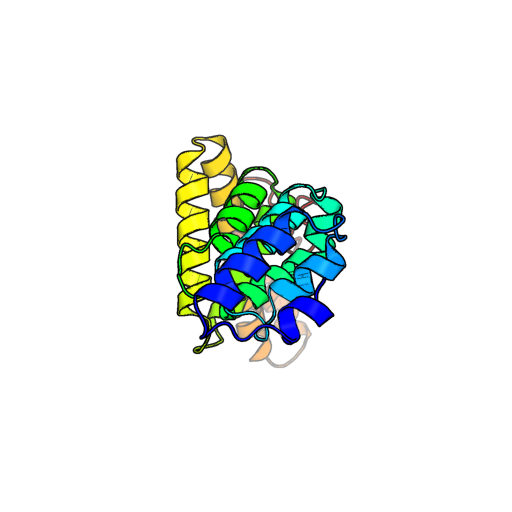 8.204 3.273 -9.572 1.00 97.38 83 GLN A C 1
ATOM 652 O O . GLN A 1 83 ? 7.008 3.385 -9.824 1.00 97.38 83 GLN A O 1
ATOM 657 N N . LEU A 1 84 ? 8.678 2.401 -8.674 1.00 98.50 84 LEU A N 1
ATOM 658 C CA . LEU A 1 84 ? 7.816 1.518 -7.891 1.00 98.50 84 LEU A CA 1
ATOM 659 C C . LEU A 1 84 ? 6.917 2.315 -6.936 1.00 98.50 84 LEU A C 1
ATOM 661 O O . LEU A 1 84 ? 5.721 2.048 -6.874 1.00 98.50 84 LEU A O 1
ATOM 665 N N . ALA A 1 85 ? 7.461 3.316 -6.234 1.00 98.50 85 ALA A N 1
ATOM 666 C CA . ALA A 1 85 ? 6.678 4.157 -5.329 1.00 98.50 85 ALA A CA 1
ATOM 667 C C . ALA A 1 85 ? 5.562 4.902 -6.076 1.00 98.50 85 ALA A C 1
ATOM 669 O O . ALA A 1 85 ? 4.404 4.848 -5.667 1.00 98.50 85 ALA A O 1
ATOM 670 N N . ARG A 1 86 ? 5.893 5.540 -7.207 1.00 98.44 86 ARG A N 1
ATOM 671 C CA . ARG A 1 86 ? 4.913 6.252 -8.044 1.00 98.44 86 ARG A CA 1
ATOM 672 C C . ARG A 1 86 ? 3.845 5.308 -8.588 1.00 98.44 86 ARG A C 1
ATOM 674 O O . ARG A 1 86 ? 2.667 5.610 -8.462 1.00 98.44 86 ARG A O 1
ATOM 681 N N . PHE A 1 87 ? 4.246 4.143 -9.092 1.00 98.62 87 PHE A N 1
ATOM 682 C CA . PHE A 1 87 ? 3.321 3.125 -9.589 1.00 98.62 87 PHE A CA 1
ATOM 683 C C . PHE A 1 87 ? 2.316 2.667 -8.521 1.00 98.62 87 PHE A C 1
ATOM 685 O O . PHE A 1 87 ? 1.114 2.646 -8.779 1.00 98.62 87 PHE A O 1
ATOM 692 N N . LEU A 1 88 ? 2.783 2.341 -7.310 1.00 98.81 88 LEU A N 1
ATOM 693 C CA . LEU A 1 88 ? 1.896 1.924 -6.219 1.00 98.81 88 LEU A CA 1
ATOM 694 C C . LEU A 1 88 ? 0.902 3.029 -5.844 1.00 98.81 88 LEU A C 1
ATOM 696 O O . LEU A 1 88 ? -0.281 2.750 -5.655 1.00 98.81 88 LEU A O 1
ATOM 700 N N . VAL A 1 89 ? 1.370 4.279 -5.783 1.00 98.69 89 VAL A N 1
ATOM 701 C CA . VAL A 1 89 ? 0.527 5.450 -5.504 1.00 98.69 89 VAL A CA 1
ATOM 702 C C . VAL A 1 89 ? -0.516 5.661 -6.602 1.00 98.69 89 VAL A C 1
ATOM 704 O O . VAL A 1 89 ? -1.696 5.811 -6.291 1.00 98.69 89 VAL A O 1
ATOM 707 N N . GLU A 1 90 ? -0.110 5.628 -7.873 1.00 98.31 90 GLU A N 1
ATOM 708 C CA . GLU A 1 90 ? -0.993 5.794 -9.035 1.00 98.31 90 GLU A CA 1
ATOM 709 C C . GLU A 1 90 ? -2.110 4.742 -9.061 1.00 98.31 90 GLU A C 1
ATOM 711 O O . GLU A 1 90 ? -3.274 5.075 -9.292 1.00 98.31 90 GLU A O 1
ATOM 716 N N . ARG A 1 91 ? -1.785 3.477 -8.765 1.00 98.38 91 ARG A N 1
ATOM 717 C CA . ARG A 1 91 ? -2.781 2.397 -8.685 1.00 98.38 91 ARG A CA 1
ATOM 718 C C . ARG A 1 91 ? -3.704 2.563 -7.476 1.00 98.38 91 ARG A C 1
ATOM 720 O O . ARG A 1 91 ? -4.915 2.390 -7.601 1.00 98.38 91 ARG A O 1
ATOM 727 N N . ALA A 1 92 ? -3.162 2.947 -6.322 1.00 98.50 92 ALA A N 1
ATOM 728 C CA . ALA A 1 92 ? -3.936 3.131 -5.099 1.00 98.50 92 ALA A CA 1
ATOM 729 C C . ALA A 1 92 ? -4.971 4.261 -5.208 1.00 98.50 92 ALA A C 1
ATOM 731 O O . ALA A 1 92 ? -6.131 4.056 -4.859 1.00 98.50 92 ALA A O 1
ATOM 732 N N . VAL A 1 93 ? -4.612 5.433 -5.744 1.00 98.25 93 VAL A N 1
ATOM 733 C CA . VAL A 1 93 ? -5.578 6.547 -5.874 1.00 98.25 93 VAL A CA 1
ATOM 734 C C . VAL A 1 93 ? -6.730 6.238 -6.839 1.00 98.25 93 VAL A C 1
ATOM 736 O O . VAL A 1 93 ? -7.799 6.845 -6.750 1.00 98.25 93 VAL A O 1
ATOM 739 N N . ALA A 1 94 ? -6.538 5.284 -7.753 1.00 97.38 94 ALA A N 1
ATOM 740 C CA . ALA A 1 94 ? -7.566 4.832 -8.684 1.00 97.38 94 ALA A CA 1
ATOM 741 C C . ALA A 1 94 ? -8.489 3.746 -8.096 1.00 97.38 94 ALA A C 1
ATOM 743 O O . ALA A 1 94 ? -9.616 3.589 -8.575 1.00 97.38 94 ALA A O 1
ATOM 744 N N . ASN A 1 95 ? -8.052 3.030 -7.053 1.00 98.00 95 ASN A N 1
ATOM 745 C CA . ASN A 1 95 ? -8.745 1.868 -6.504 1.00 98.00 95 ASN A CA 1
ATOM 746 C C . ASN A 1 95 ? -8.775 1.893 -4.956 1.00 98.00 95 ASN A C 1
ATOM 748 O O . ASN A 1 95 ? -7.757 1.624 -4.314 1.00 98.00 95 ASN A O 1
ATOM 752 N N . PRO A 1 96 ? -9.951 2.125 -4.333 1.00 97.25 96 PRO A N 1
ATOM 753 C CA . PRO A 1 96 ? -10.099 2.198 -2.876 1.00 97.25 96 PRO A CA 1
ATOM 754 C C . PRO A 1 96 ? -9.634 0.955 -2.098 1.00 97.25 96 PRO A C 1
ATOM 756 O O . PRO A 1 96 ? -9.188 1.077 -0.958 1.00 97.25 96 PRO A O 1
ATOM 759 N N . VAL A 1 97 ? -9.712 -0.239 -2.699 1.00 98.44 97 VAL A N 1
ATOM 760 C CA . VAL A 1 97 ? -9.250 -1.488 -2.070 1.00 98.44 97 VAL A CA 1
ATOM 761 C C . VAL A 1 97 ? -7.723 -1.504 -1.994 1.00 98.44 97 VAL A C 1
ATOM 763 O O . VAL A 1 97 ? -7.163 -1.752 -0.926 1.00 98.44 97 VAL A O 1
ATOM 766 N N . LEU A 1 98 ? -7.045 -1.174 -3.100 1.00 98.62 98 LEU A N 1
ATOM 767 C CA . LEU A 1 98 ? -5.585 -1.024 -3.132 1.00 98.62 98 LEU A CA 1
ATOM 768 C C . LEU A 1 98 ? -5.121 0.093 -2.190 1.00 98.62 98 LEU A C 1
ATOM 770 O O . LEU A 1 98 ? -4.167 -0.108 -1.444 1.00 98.62 98 LEU A O 1
ATOM 774 N N . ALA A 1 99 ? -5.817 1.233 -2.175 1.00 98.62 99 ALA A N 1
ATOM 775 C CA . ALA A 1 99 ? -5.556 2.341 -1.257 1.00 98.62 99 ALA A CA 1
ATOM 776 C C . ALA A 1 99 ? -5.587 1.924 0.216 1.00 98.62 99 ALA A C 1
ATOM 778 O O . ALA A 1 99 ? -4.657 2.243 0.958 1.00 98.62 99 ALA A O 1
ATOM 779 N N . ASN A 1 100 ? -6.622 1.186 0.630 1.00 98.69 100 ASN A N 1
ATOM 780 C CA . ASN A 1 100 ? -6.737 0.679 1.995 1.00 98.69 100 ASN A CA 1
ATOM 781 C C . ASN A 1 100 ? -5.526 -0.179 2.373 1.00 98.69 100 ASN A C 1
ATOM 783 O O . ASN A 1 100 ? -4.871 0.080 3.382 1.00 98.69 100 ASN A O 1
ATOM 787 N N . PHE A 1 101 ? -5.198 -1.182 1.559 1.00 98.75 101 PHE A N 1
ATOM 788 C CA . PHE A 1 101 ? -4.086 -2.071 1.881 1.00 98.75 101 PHE A CA 1
ATOM 789 C C . PHE A 1 101 ? -2.731 -1.365 1.804 1.00 98.75 101 PHE A C 1
ATOM 791 O O . PHE A 1 101 ? -1.910 -1.560 2.697 1.00 98.75 101 PHE A O 1
ATOM 798 N N . LEU A 1 102 ? -2.505 -0.498 0.811 1.00 98.75 102 LEU A N 1
ATOM 799 C CA . LEU A 1 102 ? -1.267 0.276 0.704 1.00 98.75 102 LEU A CA 1
ATOM 800 C C . LEU A 1 102 ? -1.060 1.164 1.938 1.00 98.75 102 LEU A C 1
ATOM 802 O O . LEU A 1 102 ? 0.035 1.164 2.499 1.00 98.75 102 LEU A O 1
ATOM 806 N N . HIS A 1 103 ? -2.100 1.876 2.389 1.00 98.69 103 HIS A N 1
ATOM 807 C CA . HIS A 1 103 ? -2.052 2.696 3.605 1.00 98.69 103 HIS A CA 1
ATOM 808 C C . HIS A 1 103 ? -1.608 1.874 4.814 1.00 98.69 103 HIS A C 1
ATOM 810 O O . HIS A 1 103 ? -0.609 2.203 5.452 1.00 98.69 103 HIS A O 1
ATOM 816 N N . TRP A 1 104 ? -2.305 0.772 5.097 1.00 98.50 104 TRP A N 1
ATOM 817 C CA . TRP A 1 104 ? -2.020 -0.050 6.273 1.00 98.50 104 TRP A CA 1
ATOM 818 C C . TRP A 1 104 ? -0.662 -0.746 6.199 1.00 98.50 104 TRP A C 1
ATOM 820 O O . TRP A 1 104 ? 0.044 -0.804 7.206 1.00 98.50 104 TRP A O 1
ATOM 830 N N . TYR A 1 105 ? -0.257 -1.220 5.020 1.00 98.50 105 TYR A N 1
ATOM 831 C CA . TYR A 1 105 ? 1.067 -1.809 4.836 1.00 98.50 105 TYR A CA 1
ATOM 832 C C . TYR A 1 105 ? 2.173 -0.778 5.044 1.00 98.50 105 TYR A C 1
ATOM 834 O O . TYR A 1 105 ? 3.152 -1.094 5.700 1.00 98.50 105 TYR A O 1
ATOM 842 N N . LEU A 1 106 ? 2.029 0.461 4.567 1.00 98.31 106 LEU A N 1
ATOM 843 C CA . LEU A 1 106 ? 3.039 1.500 4.799 1.00 98.31 106 LEU A CA 1
ATOM 844 C C . LEU A 1 106 ? 3.110 1.935 6.269 1.00 98.31 106 LEU A C 1
ATOM 846 O O . LEU A 1 106 ? 4.211 2.109 6.788 1.00 98.31 106 LEU A O 1
ATOM 850 N N . VAL A 1 107 ? 1.962 2.092 6.937 1.00 97.06 107 VAL A N 1
ATOM 851 C CA . VAL A 1 107 ? 1.882 2.542 8.339 1.00 97.06 107 VAL A CA 1
ATOM 852 C C . VAL A 1 107 ? 2.555 1.555 9.293 1.00 97.06 107 VAL A C 1
ATOM 854 O O . VAL A 1 107 ? 3.286 1.972 10.189 1.00 97.06 107 VAL A O 1
ATOM 857 N N . VAL A 1 108 ? 2.352 0.248 9.100 1.00 95.81 108 VAL A N 1
ATOM 858 C CA . VAL A 1 108 ? 2.976 -0.788 9.947 1.00 95.81 108 VAL A CA 1
ATOM 859 C C . VAL A 1 108 ? 4.505 -0.737 9.864 1.00 95.81 108 VAL A C 1
ATOM 861 O O . VAL A 1 108 ? 5.205 -0.967 10.848 1.00 95.81 108 VAL A O 1
ATOM 864 N N . GLU A 1 109 ? 5.043 -0.366 8.706 1.00 96.06 109 GLU A N 1
ATOM 865 C CA . GLU A 1 109 ? 6.484 -0.329 8.458 1.00 96.06 109 GLU A CA 1
ATOM 866 C C . GLU A 1 109 ? 7.190 0.857 9.131 1.00 96.06 109 GLU A C 1
ATOM 868 O O . GLU A 1 109 ? 8.419 0.928 9.131 1.00 96.06 109 GLU A O 1
ATOM 873 N N . TRP A 1 110 ? 6.449 1.794 9.730 1.00 95.19 110 TRP A N 1
ATOM 874 C CA . TRP A 1 110 ? 7.031 2.909 10.485 1.00 95.19 110 TRP A CA 1
ATOM 875 C C . TRP A 1 110 ? 7.712 2.467 11.785 1.00 95.19 110 TRP A C 1
ATOM 877 O O . TRP A 1 110 ? 8.559 3.191 12.310 1.00 95.19 110 TRP A O 1
ATOM 887 N N . GLU A 1 111 ? 7.390 1.276 12.296 1.00 92.56 111 GLU A N 1
ATOM 888 C CA . GLU A 1 111 ? 8.062 0.705 13.468 1.00 92.56 111 GLU A CA 1
ATOM 889 C C . GLU A 1 111 ? 9.477 0.188 13.142 1.00 92.56 111 GLU A C 1
ATOM 891 O O . GLU A 1 111 ? 10.356 0.168 14.013 1.00 92.56 111 GLU A O 1
ATOM 896 N N . ASP A 1 112 ? 9.739 -0.180 11.882 1.00 94.31 112 ASP A N 1
ATOM 897 C CA . ASP A 1 112 ? 11.061 -0.600 11.424 1.00 94.31 112 ASP A CA 1
ATOM 898 C C . ASP A 1 112 ? 11.923 0.618 11.082 1.00 94.31 112 ASP A C 1
ATOM 900 O O . ASP A 1 112 ? 11.830 1.201 10.004 1.00 94.31 112 ASP A O 1
ATOM 904 N N . LYS A 1 113 ? 12.853 0.964 11.975 1.00 93.50 113 LYS A N 1
ATOM 905 C CA . LYS A 1 113 ? 13.770 2.104 11.803 1.00 93.50 113 LYS A CA 1
ATOM 906 C C . LYS A 1 113 ? 14.547 2.096 10.483 1.00 93.50 113 LYS A C 1
ATOM 908 O O . LYS A 1 113 ? 14.927 3.166 10.016 1.00 93.50 113 LYS A O 1
ATOM 913 N N . SER A 1 114 ? 14.825 0.922 9.914 1.00 92.94 114 SER A N 1
ATOM 914 C CA . SER A 1 114 ? 15.577 0.808 8.659 1.00 92.94 114 SER A CA 1
ATOM 915 C C . SER A 1 114 ? 14.744 1.171 7.429 1.00 92.94 114 SER A C 1
ATOM 917 O O . SER A 1 114 ? 15.307 1.557 6.406 1.00 92.94 114 SER A O 1
ATOM 919 N N . PHE A 1 115 ? 13.416 1.093 7.532 1.00 94.75 115 PHE A N 1
ATOM 920 C CA . PHE A 1 115 ? 12.497 1.294 6.415 1.00 94.75 115 PHE A CA 1
ATOM 921 C C . PHE A 1 115 ? 11.519 2.459 6.621 1.00 94.75 115 PHE A C 1
ATOM 923 O O . PHE A 1 115 ? 11.050 3.031 5.638 1.00 94.75 115 PHE A O 1
ATOM 930 N N . ALA A 1 116 ? 11.309 2.893 7.866 1.00 95.19 116 ALA A N 1
ATOM 931 C CA . ALA A 1 116 ? 10.374 3.944 8.256 1.00 95.19 116 ALA A CA 1
ATOM 932 C C . ALA A 1 116 ? 10.495 5.218 7.411 1.00 95.19 116 ALA A C 1
ATOM 934 O O . ALA A 1 116 ? 9.484 5.793 7.022 1.00 95.19 116 ALA A O 1
ATOM 935 N N . SER A 1 117 ? 11.719 5.652 7.081 1.00 95.88 117 SER A N 1
ATOM 936 C CA . SER A 1 117 ? 11.925 6.838 6.237 1.00 95.88 117 SER A CA 1
ATOM 937 C C . SER A 1 117 ? 11.333 6.653 4.835 1.00 95.88 117 SER A C 1
ATOM 939 O O . SER A 1 117 ? 10.633 7.533 4.338 1.00 95.88 117 SER A O 1
ATOM 941 N N . ARG A 1 118 ? 11.585 5.501 4.203 1.00 95.75 118 ARG A N 1
ATOM 942 C CA . ARG A 1 118 ? 11.129 5.196 2.839 1.00 95.75 118 ARG A CA 1
ATOM 943 C C . ARG A 1 118 ? 9.616 4.975 2.799 1.00 95.75 118 ARG A C 1
ATOM 945 O O . ARG A 1 118 ? 8.947 5.505 1.910 1.00 95.75 118 ARG A O 1
ATOM 952 N N . SER A 1 119 ? 9.067 4.225 3.757 1.00 97.06 119 SER A N 1
ATOM 953 C CA . SER A 1 119 ? 7.622 3.981 3.840 1.00 97.06 119 SER A CA 1
ATOM 954 C C . SER A 1 119 ? 6.850 5.260 4.179 1.00 97.06 119 SER A C 1
ATOM 956 O O . SER A 1 119 ? 5.851 5.543 3.523 1.00 97.06 119 SER A O 1
ATOM 958 N N . SER A 1 120 ? 7.345 6.097 5.100 1.00 97.44 120 SER A N 1
ATOM 959 C CA . SER A 1 120 ? 6.750 7.417 5.396 1.00 97.44 120 SER A CA 1
ATOM 960 C C . SER A 1 120 ? 6.755 8.336 4.180 1.00 97.44 120 SER A C 1
ATOM 962 O O . SER A 1 120 ? 5.771 9.017 3.907 1.00 97.44 120 SER A O 1
ATOM 964 N N . ARG A 1 121 ? 7.846 8.346 3.406 1.00 98.00 121 ARG A N 1
ATOM 965 C CA . ARG A 1 121 ? 7.930 9.183 2.208 1.00 98.00 121 ARG A CA 1
ATOM 966 C C . ARG A 1 121 ? 6.988 8.710 1.101 1.00 98.00 121 ARG A C 1
ATOM 968 O O . ARG A 1 121 ? 6.361 9.540 0.452 1.00 98.00 121 ARG A O 1
ATOM 975 N N . THR A 1 122 ? 6.837 7.398 0.927 1.00 98.38 122 THR A N 1
ATOM 976 C CA . THR A 1 122 ? 5.848 6.825 -0.005 1.00 98.38 122 THR A CA 1
ATOM 977 C C . THR A 1 122 ? 4.419 7.135 0.445 1.00 98.38 122 THR A C 1
ATOM 979 O O . THR A 1 122 ? 3.575 7.483 -0.375 1.00 98.38 122 THR A O 1
ATOM 982 N N . HIS A 1 123 ? 4.153 7.075 1.751 1.00 98.50 123 HIS A N 1
ATOM 983 C CA . HIS A 1 123 ? 2.858 7.444 2.329 1.00 98.50 123 HIS A CA 1
ATOM 984 C C . HIS A 1 123 ? 2.534 8.928 2.119 1.00 98.50 123 HIS A C 1
ATOM 986 O O . HIS A 1 123 ? 1.422 9.256 1.720 1.00 98.50 123 HIS A O 1
ATOM 992 N N . GLN A 1 124 ? 3.523 9.816 2.253 1.00 98.44 124 GLN A N 1
ATOM 993 C CA . GLN A 1 124 ? 3.358 11.234 1.929 1.00 98.44 124 GLN A CA 1
ATOM 994 C C . GLN A 1 124 ? 3.034 11.455 0.442 1.00 98.44 124 GLN A C 1
ATOM 996 O O . GLN A 1 124 ? 2.139 12.230 0.122 1.00 98.44 124 GLN A O 1
ATOM 1001 N N . LEU A 1 125 ? 3.718 10.752 -0.471 1.00 98.44 125 LEU A N 1
ATOM 1002 C CA . LEU A 1 125 ? 3.386 10.802 -1.902 1.00 98.44 125 LEU A CA 1
ATOM 1003 C C . LEU A 1 125 ? 1.946 10.341 -2.160 1.00 98.44 125 LEU A C 1
ATOM 1005 O O . LEU A 1 125 ? 1.262 10.911 -3.008 1.00 98.44 125 LEU A O 1
ATOM 1009 N N . PHE A 1 126 ? 1.484 9.328 -1.426 1.00 98.69 126 PHE A N 1
ATOM 1010 C CA . PHE A 1 126 ? 0.116 8.836 -1.524 1.00 98.69 126 PHE A CA 1
ATOM 1011 C C . PHE A 1 126 ? -0.913 9.865 -1.031 1.00 98.69 126 PHE A C 1
ATOM 1013 O O . PHE A 1 126 ? -1.916 10.095 -1.709 1.00 98.69 126 PHE A O 1
ATOM 1020 N N . GLU A 1 127 ? -0.647 10.527 0.096 1.00 98.50 127 GLU A N 1
ATOM 1021 C CA . GLU A 1 127 ? -1.477 11.622 0.608 1.00 98.50 127 GLU A CA 1
ATOM 1022 C C . GLU A 1 127 ? -1.572 12.777 -0.399 1.00 98.50 127 GLU A C 1
ATOM 1024 O O . GLU A 1 127 ? -2.669 13.236 -0.732 1.00 98.50 127 GLU A O 1
ATOM 1029 N N . ASP A 1 128 ? -0.424 13.229 -0.909 1.00 98.38 128 ASP A N 1
ATOM 1030 C CA . ASP A 1 128 ? -0.344 14.320 -1.880 1.00 98.38 128 ASP A CA 1
ATOM 1031 C C . ASP A 1 128 ? -1.106 13.964 -3.170 1.00 98.38 128 ASP A C 1
ATOM 1033 O O . ASP A 1 128 ? -1.843 14.793 -3.711 1.00 98.38 128 ASP A O 1
ATOM 1037 N N . ALA A 1 129 ? -0.994 12.715 -3.636 1.00 98.38 129 ALA A N 1
ATOM 1038 C CA . ALA A 1 129 ? -1.715 12.227 -4.807 1.00 98.38 129 ALA A CA 1
ATOM 1039 C C . ALA A 1 129 ? -3.232 12.146 -4.574 1.00 98.38 129 ALA A C 1
ATOM 1041 O O . ALA A 1 129 ? -3.999 12.544 -5.451 1.00 98.38 129 ALA A O 1
ATOM 1042 N N . CYS A 1 130 ? -3.686 11.706 -3.394 1.00 98.25 130 CYS A N 1
ATOM 1043 C CA . CYS A 1 130 ? -5.105 11.755 -3.032 1.00 98.25 130 CYS A CA 1
ATOM 1044 C C . CYS A 1 130 ? -5.635 13.195 -3.092 1.00 98.25 130 CYS A C 1
ATOM 1046 O O . CYS A 1 130 ? -6.651 13.457 -3.731 1.00 98.25 130 CYS A O 1
ATOM 1048 N N . ARG A 1 131 ? -4.916 14.157 -2.502 1.00 96.75 131 ARG A N 1
ATOM 1049 C CA . ARG A 1 131 ? -5.305 15.579 -2.528 1.00 96.75 131 ARG A CA 1
ATOM 1050 C C . ARG A 1 131 ? -5.351 16.140 -3.954 1.00 96.75 131 ARG A C 1
ATOM 1052 O O . ARG A 1 131 ? -6.256 16.899 -4.295 1.00 96.75 131 ARG A O 1
ATOM 1059 N N . ALA A 1 132 ? -4.417 15.737 -4.815 1.00 97.50 132 ALA A N 1
ATOM 1060 C CA . ALA A 1 132 ? -4.378 16.160 -6.216 1.00 97.50 132 ALA A CA 1
ATOM 1061 C C . ALA A 1 132 ? -5.574 15.654 -7.052 1.00 97.50 132 ALA A C 1
ATOM 1063 O O . ALA A 1 132 ? -5.908 16.264 -8.067 1.00 97.50 132 ALA A O 1
ATOM 1064 N N . MET A 1 133 ? -6.255 14.586 -6.618 1.00 95.94 133 MET A N 1
ATOM 1065 C CA . MET A 1 133 ? -7.451 14.036 -7.275 1.00 95.94 133 MET A CA 1
ATOM 1066 C C . MET A 1 133 ? -8.747 14.810 -6.953 1.00 95.94 133 MET A C 1
ATOM 1068 O O . MET A 1 133 ? -9.827 14.438 -7.425 1.00 95.94 133 MET A O 1
ATOM 1072 N N . GLY A 1 134 ? -8.665 15.887 -6.164 1.00 96.06 134 GLY A N 1
ATOM 1073 C CA . GLY A 1 134 ? -9.809 16.707 -5.766 1.00 96.06 134 GLY A CA 1
ATOM 1074 C C . GLY A 1 134 ? -10.759 15.971 -4.819 1.00 96.06 134 GLY A C 1
ATOM 1075 O O . GLY A 1 134 ? -10.348 15.078 -4.083 1.00 96.06 134 GLY A O 1
ATOM 1076 N N . ALA A 1 135 ? -12.050 16.313 -4.862 1.00 96.81 135 ALA A N 1
ATOM 1077 C CA . ALA A 1 135 ? -13.038 15.856 -3.877 1.00 96.81 135 ALA A CA 1
ATOM 1078 C C . ALA A 1 135 ? -13.084 14.327 -3.684 1.00 96.81 135 ALA A C 1
ATOM 1080 O O . ALA A 1 135 ? -13.204 13.854 -2.559 1.00 96.81 135 ALA A O 1
ATOM 1081 N N . LYS A 1 136 ? -12.943 13.543 -4.764 1.00 95.06 136 LYS A N 1
ATOM 1082 C CA . LYS A 1 136 ? -12.948 12.072 -4.677 1.00 95.06 136 LYS A CA 1
ATOM 1083 C C . LYS A 1 136 ? -11.732 11.539 -3.912 1.00 95.06 136 LYS A C 1
ATOM 1085 O O . LYS A 1 136 ? -11.853 10.584 -3.152 1.00 95.06 136 LYS A O 1
ATOM 1090 N N . GLY A 1 137 ? -10.560 12.124 -4.140 1.00 97.12 137 GLY A N 1
ATOM 1091 C CA . GLY A 1 137 ? -9.348 11.719 -3.437 1.00 97.12 137 GLY A CA 1
ATOM 1092 C C . GLY A 1 137 ? -9.309 12.231 -1.999 1.00 97.12 137 GLY A C 1
ATOM 1093 O O . GLY A 1 137 ? -8.840 11.516 -1.120 1.00 97.12 137 GLY A O 1
ATOM 1094 N N . GLU A 1 138 ? -9.881 13.407 -1.731 1.00 96.69 138 GLU A N 1
ATOM 1095 C CA . GLU A 1 138 ? -10.096 13.891 -0.362 1.00 96.69 138 GLU A CA 1
ATOM 1096 C C . GLU A 1 138 ? -11.029 12.966 0.429 1.00 96.69 138 GLU A C 1
ATOM 1098 O O . GLU A 1 138 ? -10.716 12.634 1.569 1.00 96.69 138 GLU A O 1
ATOM 1103 N N . GLU A 1 139 ? -12.125 12.488 -0.172 1.00 96.44 139 GLU A N 1
ATOM 1104 C CA . GLU A 1 139 ? -13.029 11.517 0.463 1.00 96.44 139 GLU A CA 1
ATOM 1105 C C . GLU A 1 139 ? -12.323 10.183 0.755 1.00 96.44 139 GLU A C 1
ATOM 1107 O O . GLU A 1 139 ? -12.449 9.641 1.856 1.00 96.44 139 GLU A O 1
ATOM 1112 N N . LEU A 1 140 ? -11.532 9.678 -0.201 1.00 97.50 140 LEU A N 1
ATOM 1113 C CA . LEU A 1 140 ? -10.714 8.479 -0.009 1.00 97.50 140 LEU A CA 1
ATOM 1114 C C . LEU A 1 140 ? -9.737 8.651 1.164 1.00 97.50 140 LEU A C 1
ATOM 1116 O O . LEU A 1 140 ? -9.655 7.786 2.035 1.00 97.50 140 LEU A O 1
ATOM 1120 N N . TRP A 1 141 ? -9.012 9.771 1.198 1.00 98.12 141 TRP A N 1
ATOM 1121 C CA . TRP A 1 141 ? -8.043 10.052 2.253 1.00 98.12 141 TRP A CA 1
ATOM 1122 C C . TRP A 1 141 ? -8.706 10.230 3.620 1.00 98.12 141 TRP A C 1
ATOM 1124 O O . TRP A 1 141 ? -8.217 9.707 4.622 1.00 98.12 141 TRP A O 1
ATOM 1134 N N . ASP A 1 142 ? -9.845 10.923 3.672 1.00 97.12 142 ASP A N 1
ATOM 1135 C CA . ASP A 1 142 ? -10.600 11.107 4.907 1.00 97.12 142 ASP A CA 1
ATOM 1136 C C . ASP A 1 142 ? -11.086 9.772 5.484 1.00 97.12 142 ASP A C 1
ATOM 1138 O O . ASP A 1 142 ? -10.981 9.553 6.693 1.00 97.12 142 ASP A O 1
ATOM 1142 N N . ALA A 1 143 ? -11.533 8.840 4.635 1.00 97.00 143 ALA A N 1
ATOM 1143 C CA . ALA A 1 143 ? -11.896 7.494 5.071 1.00 97.00 143 ALA A CA 1
ATOM 1144 C C . ALA A 1 143 ? -10.708 6.762 5.727 1.00 97.00 143 ALA A C 1
ATOM 1146 O O . ALA A 1 143 ? -10.864 6.206 6.815 1.00 97.00 143 ALA A O 1
ATOM 1147 N N . LEU A 1 144 ? -9.511 6.810 5.128 1.00 98.12 144 LEU A N 1
ATOM 1148 C CA . LEU A 1 144 ? -8.292 6.196 5.685 1.00 98.12 144 LEU A CA 1
ATOM 1149 C C . LEU A 1 144 ? -7.855 6.850 7.006 1.00 98.12 144 LEU A C 1
ATOM 1151 O O . LEU A 1 144 ? -7.454 6.168 7.958 1.00 98.12 144 LEU A O 1
ATOM 1155 N N . ARG A 1 145 ? -7.971 8.179 7.101 1.00 97.31 145 ARG A N 1
ATOM 1156 C CA . ARG A 1 145 ? -7.702 8.930 8.334 1.00 97.31 145 ARG A CA 1
ATOM 1157 C C . ARG A 1 145 ? -8.651 8.504 9.454 1.00 97.31 145 ARG A C 1
ATOM 1159 O O . ARG A 1 145 ? -8.189 8.151 10.537 1.00 97.31 145 ARG A O 1
ATOM 1166 N N . ARG A 1 146 ? -9.957 8.463 9.185 1.00 96.69 146 ARG A N 1
ATOM 1167 C CA . ARG A 1 146 ? -10.973 8.038 10.161 1.00 96.69 146 ARG A CA 1
ATOM 1168 C C . ARG A 1 146 ? -10.823 6.571 10.564 1.00 96.69 146 ARG A C 1
ATOM 1170 O O . ARG A 1 146 ? -10.948 6.255 11.743 1.00 96.69 146 ARG A O 1
ATOM 1177 N N . GLN A 1 147 ? -10.473 5.673 9.636 1.00 97.06 147 GLN A N 1
ATOM 1178 C CA . GLN A 1 147 ? -10.086 4.302 9.998 1.00 97.06 147 GLN A CA 1
ATOM 1179 C C . GLN A 1 147 ? -8.903 4.293 10.985 1.00 97.06 147 GLN A C 1
ATOM 1181 O O . GLN A 1 147 ? -8.907 3.532 11.952 1.00 97.06 147 GLN A O 1
ATOM 1186 N N . SER A 1 148 ? -7.897 5.145 10.763 1.00 96.19 148 SER A N 1
ATOM 1187 C CA . SER A 1 148 ? -6.713 5.241 11.630 1.00 96.19 148 SER A CA 1
ATOM 1188 C C . SER A 1 148 ? -7.064 5.748 13.032 1.00 96.19 148 SER A C 1
ATOM 1190 O O . SER A 1 148 ? -6.539 5.239 14.024 1.00 96.19 148 SER A O 1
ATOM 1192 N N . GLU A 1 149 ? -8.003 6.689 13.131 1.00 95.81 149 GLU A N 1
ATOM 1193 C CA . GLU A 1 149 ? -8.559 7.174 14.400 1.00 95.81 149 GLU A CA 1
ATOM 1194 C C . GLU A 1 149 ? -9.293 6.057 15.156 1.00 95.81 149 GLU A C 1
ATOM 1196 O O . GLU A 1 149 ? -9.006 5.827 16.333 1.00 95.81 149 GLU A O 1
ATOM 1201 N N . VAL A 1 150 ? -10.159 5.296 14.476 1.00 95.69 150 VAL A N 1
ATOM 1202 C CA . VAL A 1 150 ? -10.848 4.132 15.064 1.00 95.69 150 VAL A CA 1
ATOM 1203 C C . VAL A 1 150 ? -9.840 3.110 15.596 1.00 95.69 150 VAL A C 1
ATOM 1205 O O . VAL A 1 150 ? -9.951 2.659 16.738 1.00 95.69 150 VAL A O 1
ATOM 1208 N N . MET A 1 151 ? -8.809 2.772 14.817 1.00 95.94 151 MET A N 1
ATOM 1209 C CA . MET A 1 151 ? -7.779 1.821 15.249 1.00 95.94 151 MET A CA 1
ATOM 1210 C C . MET A 1 151 ? -6.964 2.334 16.444 1.00 95.94 151 MET A C 1
ATOM 1212 O O . MET A 1 151 ? -6.616 1.549 17.334 1.00 95.94 151 MET A O 1
ATOM 1216 N N . ALA A 1 152 ? -6.695 3.640 16.517 1.00 95.38 152 ALA A N 1
ATOM 1217 C CA . ALA A 1 152 ? -6.043 4.250 17.672 1.00 95.38 152 ALA A CA 1
ATOM 1218 C C . ALA A 1 152 ? -6.910 4.135 18.939 1.00 95.38 152 ALA A C 1
ATOM 1220 O O . ALA A 1 152 ? -6.400 3.762 20.002 1.00 95.38 152 ALA A O 1
ATOM 1221 N N . GLN A 1 153 ? -8.220 4.374 18.826 1.00 95.88 153 GLN A N 1
ATOM 1222 C CA . GLN A 1 153 ? -9.157 4.200 19.938 1.00 95.88 153 GLN A CA 1
ATOM 1223 C C . GLN A 1 153 ? -9.243 2.736 20.391 1.00 95.88 153 GLN A C 1
ATOM 1225 O O . GLN A 1 153 ? -9.080 2.452 21.579 1.00 95.88 153 GLN A O 1
ATOM 1230 N N . LEU A 1 154 ? -9.392 1.787 19.460 1.00 95.56 154 LEU A N 1
ATOM 1231 C CA . LEU A 1 154 ? -9.410 0.348 19.764 1.00 95.56 154 LEU A CA 1
ATOM 1232 C C . LEU A 1 154 ? -8.119 -0.125 20.441 1.00 95.56 154 LEU A C 1
ATOM 1234 O O . LEU A 1 154 ? -8.150 -0.922 21.385 1.00 95.56 154 LEU A O 1
ATOM 1238 N N . THR A 1 155 ? -6.975 0.403 20.006 1.00 95.50 155 THR A N 1
ATOM 1239 C CA . THR A 1 155 ? -5.676 0.135 20.636 1.00 95.50 155 THR A CA 1
ATOM 1240 C C . THR A 1 155 ? -5.631 0.676 22.066 1.00 95.50 155 THR A C 1
ATOM 1242 O O . THR A 1 155 ? -5.146 -0.009 22.971 1.00 95.50 155 THR A O 1
ATOM 1245 N N . SER A 1 156 ? -6.164 1.880 22.295 1.00 95.69 156 SER A N 1
ATOM 1246 C CA . SER A 1 156 ? -6.270 2.486 23.628 1.00 95.69 156 SER A CA 1
ATOM 1247 C C . SER A 1 156 ? -7.145 1.648 24.566 1.00 95.69 156 SER A C 1
ATOM 1249 O O . SER A 1 156 ? -6.691 1.274 25.651 1.00 95.69 156 SER A O 1
ATOM 1251 N N . ILE A 1 157 ? -8.342 1.252 24.110 1.00 95.44 157 ILE A N 1
ATOM 1252 C CA . ILE A 1 157 ? -9.256 0.360 24.843 1.00 95.44 157 ILE A CA 1
ATOM 1253 C C . ILE A 1 157 ? -8.535 -0.939 25.215 1.00 95.44 157 ILE A C 1
ATOM 1255 O O . ILE A 1 157 ? -8.506 -1.335 26.380 1.00 95.44 157 ILE A O 1
ATOM 1259 N N . THR A 1 158 ? -7.896 -1.588 24.240 1.00 95.56 158 THR A N 1
ATOM 1260 C CA . THR A 1 158 ? -7.199 -2.864 24.455 1.00 95.56 158 THR A CA 1
ATOM 1261 C C . THR A 1 158 ? -6.084 -2.728 25.494 1.00 95.56 158 THR A C 1
ATOM 1263 O O . THR A 1 158 ? -5.954 -3.576 26.380 1.00 95.56 158 THR A O 1
ATOM 1266 N N . ARG A 1 159 ? -5.303 -1.641 25.437 1.00 96.12 159 ARG A N 1
ATOM 1267 C CA . ARG A 1 159 ? -4.221 -1.360 26.390 1.00 96.12 159 ARG A CA 1
ATOM 1268 C C . ARG A 1 159 ? -4.748 -1.136 27.807 1.00 96.12 159 ARG A C 1
ATOM 1270 O O . ARG A 1 159 ? -4.175 -1.670 28.756 1.00 96.12 159 ARG A O 1
ATOM 1277 N N . GLU A 1 160 ? -5.835 -0.385 27.955 1.00 95.25 160 GLU A N 1
ATOM 1278 C CA . GLU A 1 160 ? -6.459 -0.141 29.256 1.00 95.25 160 GLU A CA 1
ATOM 1279 C C . GLU A 1 160 ? -6.996 -1.445 29.867 1.00 95.25 160 GLU A C 1
ATOM 1281 O O . GLU A 1 160 ? -6.668 -1.799 31.004 1.00 95.25 160 GLU A O 1
ATOM 1286 N N . LEU A 1 161 ? -7.749 -2.223 29.083 1.00 95.75 161 LEU A N 1
ATOM 1287 C CA . LEU A 1 161 ? -8.323 -3.490 29.534 1.00 95.75 161 LEU A CA 1
ATOM 1288 C C . LEU A 1 161 ? -7.254 -4.547 29.838 1.00 95.75 161 LEU A C 1
ATOM 1290 O O . LEU A 1 161 ? -7.471 -5.403 30.704 1.00 95.75 161 LEU A O 1
ATOM 1294 N N . ALA A 1 162 ? -6.098 -4.519 29.170 1.00 95.31 162 ALA A N 1
ATOM 1295 C CA . ALA A 1 162 ? -4.980 -5.416 29.461 1.00 95.31 162 ALA A CA 1
ATOM 1296 C C . ALA A 1 162 ? -4.449 -5.240 30.897 1.00 95.31 162 ALA A C 1
ATOM 1298 O O . ALA A 1 162 ? -4.102 -6.234 31.538 1.00 95.31 162 ALA A O 1
ATOM 1299 N N . GLY A 1 163 ? -4.470 -4.014 31.436 1.00 92.50 163 GLY A N 1
ATOM 1300 C CA . GLY A 1 163 ? -4.037 -3.708 32.807 1.00 92.50 163 GLY A CA 1
ATOM 1301 C C . GLY A 1 163 ? -5.011 -4.152 33.908 1.00 92.50 163 GLY A C 1
ATOM 1302 O O . GLY A 1 163 ? -4.643 -4.213 35.082 1.00 92.50 163 GLY A O 1
ATOM 1303 N N . MET A 1 164 ? -6.254 -4.489 33.557 1.00 95.25 164 MET A N 1
ATOM 1304 C CA . MET A 1 164 ? -7.300 -4.844 34.518 1.00 95.25 164 MET A CA 1
ATOM 1305 C C . MET A 1 164 ? -7.321 -6.342 34.859 1.00 95.25 164 MET A C 1
ATOM 1307 O O . MET A 1 164 ? -6.993 -7.203 34.040 1.00 95.25 164 MET A O 1
ATOM 1311 N N . ARG A 1 165 ? -7.803 -6.678 36.064 1.00 93.88 165 ARG A N 1
ATOM 1312 C CA . ARG A 1 165 ? -8.049 -8.066 36.499 1.00 93.88 165 ARG A CA 1
ATOM 1313 C C . ARG A 1 165 ? -9.544 -8.372 36.581 1.00 93.88 165 ARG A C 1
ATOM 1315 O O . ARG A 1 165 ? -10.315 -7.573 37.107 1.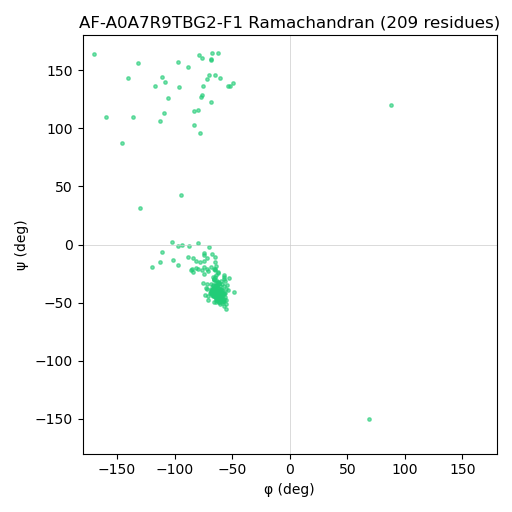00 93.88 165 ARG A O 1
ATOM 1322 N N . GLY A 1 166 ? -9.915 -9.576 36.146 1.00 95.06 166 GLY A N 1
ATOM 1323 C CA . GLY A 1 166 ? -11.282 -10.100 36.208 1.00 95.06 166 GLY A CA 1
ATOM 1324 C C . GLY A 1 166 ? -12.121 -9.729 34.985 1.00 95.06 166 GLY A C 1
ATOM 1325 O O . GLY A 1 166 ? -12.356 -8.556 34.712 1.00 95.06 166 GLY A O 1
ATOM 1326 N N . GLN A 1 167 ? -12.603 -10.744 34.267 1.00 93.25 167 GLN A N 1
ATOM 1327 C CA . GLN A 1 167 ? -13.378 -10.573 33.035 1.00 93.25 167 GLN A CA 1
ATOM 1328 C C . GLN A 1 167 ? -14.667 -9.750 33.213 1.00 93.25 167 GLN A C 1
ATOM 1330 O O . GLN A 1 167 ? -14.878 -8.857 32.396 1.00 93.25 167 GLN A O 1
ATOM 1335 N N . PRO A 1 168 ? -15.473 -9.922 34.283 1.00 94.69 168 PRO A N 1
ATOM 1336 C CA . PRO A 1 168 ? -16.681 -9.111 34.468 1.00 94.69 168 PRO A CA 1
ATOM 1337 C C . PRO A 1 168 ? -16.392 -7.606 34.540 1.00 94.69 168 PRO A C 1
ATOM 1339 O O . PRO A 1 168 ? -17.064 -6.816 33.887 1.00 94.69 168 PRO A O 1
ATOM 1342 N N . LYS A 1 169 ? -15.326 -7.214 35.253 1.00 95.06 169 LYS A N 1
ATOM 1343 C CA . LYS A 1 169 ? -14.907 -5.808 35.362 1.00 95.06 169 LYS A CA 1
ATOM 1344 C C . LYS A 1 169 ? -14.412 -5.245 34.030 1.00 95.06 169 LYS A C 1
ATOM 1346 O O . LYS A 1 169 ? -14.644 -4.077 33.747 1.00 95.06 169 LYS A O 1
ATOM 1351 N N . LYS A 1 170 ? -13.735 -6.063 33.212 1.00 95.25 170 LYS A N 1
ATOM 1352 C CA . LYS A 1 170 ? -13.313 -5.657 31.860 1.00 95.25 170 LYS A CA 1
ATOM 1353 C C . LYS A 1 170 ? -14.514 -5.393 30.956 1.00 95.25 170 LYS A C 1
ATOM 1355 O O . LYS A 1 170 ? -14.515 -4.395 30.252 1.00 95.25 170 LYS A O 1
ATOM 1360 N N . VAL A 1 171 ? -15.532 -6.254 31.009 1.00 93.50 171 VAL A N 1
ATOM 1361 C CA . VAL A 1 171 ? -16.770 -6.088 30.229 1.00 93.50 171 VAL A CA 1
ATOM 1362 C C . VAL A 1 171 ? -17.517 -4.825 30.655 1.00 93.50 171 VAL A C 1
ATOM 1364 O O . VAL A 1 171 ? -17.915 -4.036 29.805 1.00 93.50 171 VAL A O 1
ATOM 1367 N N . GLU A 1 172 ? -17.668 -4.598 31.961 1.00 93.56 172 GLU A N 1
ATOM 1368 C CA . GLU A 1 172 ? -18.300 -3.383 32.489 1.00 93.56 172 GLU A CA 1
ATOM 1369 C C . GLU A 1 172 ? -17.548 -2.120 32.050 1.00 93.56 172 GLU A C 1
ATOM 1371 O O . GLU A 1 172 ? -18.161 -1.166 31.572 1.00 93.56 172 GLU A O 1
ATOM 1376 N N . ARG A 1 173 ? -16.210 -2.137 32.127 1.00 94.75 173 ARG A N 1
ATOM 1377 C CA . ARG A 1 173 ? -15.386 -1.009 31.688 1.00 94.75 173 ARG A CA 1
ATOM 1378 C C . ARG A 1 173 ? -15.475 -0.766 30.186 1.00 94.75 173 ARG A C 1
ATOM 1380 O O . ARG A 1 173 ? -15.643 0.382 29.794 1.00 94.75 173 ARG A O 1
ATOM 1387 N N . LEU A 1 174 ? -15.410 -1.816 29.368 1.00 94.38 174 LEU A N 1
ATOM 1388 C CA . LEU A 1 174 ? -15.570 -1.719 27.916 1.00 94.38 174 LEU A CA 1
ATOM 1389 C C . LEU A 1 174 ? -16.914 -1.074 27.552 1.00 94.38 174 LEU A C 1
ATOM 1391 O O . LEU A 1 174 ? -16.944 -0.116 26.786 1.00 94.38 174 LEU A O 1
ATOM 1395 N N . ARG A 1 175 ? -18.012 -1.542 28.159 1.00 92.75 175 ARG A N 1
ATOM 1396 C CA . ARG A 1 175 ? -19.353 -0.975 27.941 1.00 92.75 175 ARG A CA 1
ATOM 1397 C C . ARG A 1 175 ? -19.443 0.488 28.361 1.00 92.75 175 ARG A C 1
ATOM 1399 O O . ARG A 1 175 ? -20.059 1.274 27.656 1.00 92.75 175 ARG A O 1
ATOM 1406 N N . ALA A 1 176 ? -18.812 0.866 29.473 1.00 93.31 176 ALA A N 1
ATOM 1407 C CA . ALA A 1 176 ? -18.757 2.262 29.898 1.00 93.31 176 ALA A CA 1
ATOM 1408 C C . ALA A 1 176 ? -17.964 3.137 28.908 1.00 93.31 176 ALA A C 1
ATOM 1410 O O . ALA A 1 176 ? -18.386 4.250 28.608 1.00 93.31 176 ALA A O 1
ATOM 1411 N N . MET A 1 177 ? -16.842 2.641 28.372 1.00 94.00 177 MET A N 1
ATOM 1412 C CA . MET A 1 177 ? -16.039 3.371 27.380 1.00 94.00 177 MET A CA 1
ATOM 1413 C C . MET A 1 177 ? -16.778 3.577 26.053 1.00 94.00 177 MET A C 1
ATOM 1415 O O . MET A 1 177 ? -16.632 4.641 25.462 1.00 94.00 177 MET A O 1
ATOM 1419 N N . LEU A 1 178 ? -17.563 2.585 25.621 1.00 93.06 178 LEU A N 1
ATOM 1420 C CA . LEU A 1 178 ? -18.347 2.611 24.380 1.00 93.06 178 LEU A CA 1
ATOM 1421 C C . LEU A 1 178 ? -19.747 3.235 24.531 1.00 93.06 178 LEU A C 1
ATOM 1423 O O . LEU A 1 178 ? -20.502 3.267 23.565 1.00 93.06 178 LEU A O 1
ATOM 1427 N N . SER A 1 179 ? -20.135 3.667 25.733 1.00 91.81 179 SER A N 1
ATOM 1428 C CA . SER A 1 179 ? -21.411 4.365 25.933 1.00 91.81 179 SER A CA 1
ATOM 1429 C C . SER A 1 179 ? -21.400 5.747 25.272 1.00 91.81 179 SER A C 1
ATOM 1431 O O . SER A 1 179 ? -20.326 6.303 25.058 1.00 91.81 179 SER A O 1
ATOM 1433 N N . ASP A 1 180 ? -22.573 6.329 25.004 1.00 89.12 180 ASP A N 1
ATOM 1434 C CA . ASP A 1 180 ? -22.699 7.645 24.348 1.00 89.12 180 ASP A CA 1
ATOM 1435 C C . ASP A 1 180 ? -21.944 8.770 25.086 1.00 89.12 180 ASP A C 1
ATOM 1437 O O . ASP A 1 180 ? -21.436 9.700 24.466 1.00 89.12 180 ASP A O 1
ATOM 1441 N N . GLU A 1 181 ? -21.839 8.676 26.415 1.00 89.50 181 GLU A N 1
ATOM 1442 C CA . GLU A 1 181 ? -21.094 9.617 27.270 1.00 89.50 181 GLU A CA 1
ATOM 1443 C C . GLU A 1 181 ? -19.644 9.159 27.544 1.00 89.50 181 GLU A C 1
ATOM 1445 O O . GLU A 1 181 ? -18.890 9.808 28.274 1.00 89.50 181 GLU A O 1
ATOM 1450 N N . GLY A 1 182 ? -19.257 8.006 26.999 1.00 90.25 182 GLY A N 1
ATOM 1451 C CA . GLY A 1 182 ? -17.958 7.375 27.172 1.00 90.25 182 GLY A CA 1
ATOM 1452 C C . GLY A 1 182 ? -16.863 7.993 26.303 1.00 90.25 182 GLY A C 1
ATOM 1453 O O . GLY A 1 182 ? -17.108 8.681 25.317 1.00 90.25 182 GLY A O 1
ATOM 1454 N N . ALA A 1 183 ? -15.609 7.704 26.656 1.00 90.94 183 ALA A N 1
ATOM 1455 C CA . ALA A 1 183 ? -14.438 8.233 25.951 1.00 90.94 183 ALA A CA 1
ATOM 1456 C C . ALA A 1 183 ? -14.292 7.743 24.494 1.00 90.94 183 ALA A C 1
ATOM 1458 O O . ALA A 1 183 ? -13.497 8.317 23.755 1.00 90.94 183 ALA A O 1
ATOM 1459 N N . CYS A 1 184 ? -15.016 6.689 24.107 1.00 92.69 184 CYS A N 1
ATOM 1460 C CA . CYS A 1 184 ? -15.042 6.111 22.761 1.00 92.69 184 CYS A CA 1
ATOM 1461 C C . CYS A 1 184 ? -16.492 5.919 22.276 1.00 92.69 184 CYS A C 1
ATOM 1463 O O . CYS A 1 184 ? -16.795 4.944 21.586 1.00 92.69 184 CYS A O 1
ATOM 1465 N N . GLY A 1 185 ? -17.414 6.790 22.707 1.00 89.94 185 GLY A N 1
ATOM 1466 C CA . GLY A 1 185 ? -18.834 6.708 22.342 1.00 89.94 185 GLY A CA 1
ATOM 1467 C C . GLY A 1 185 ? -19.093 6.908 20.845 1.00 89.94 185 GLY A C 1
ATOM 1468 O O . GLY A 1 185 ? -20.031 6.342 20.290 1.00 89.94 185 GLY A O 1
ATOM 1469 N N . ASP A 1 186 ? -18.208 7.625 20.153 1.00 91.12 186 ASP A N 1
ATOM 1470 C CA . ASP A 1 186 ? -18.214 7.801 18.698 1.00 91.12 186 ASP A CA 1
ATOM 1471 C C . ASP A 1 186 ? -17.980 6.491 17.923 1.00 91.12 186 ASP A C 1
ATOM 1473 O O . ASP A 1 186 ? -18.362 6.392 16.756 1.00 91.12 186 ASP A O 1
ATOM 1477 N N . LEU A 1 187 ? -17.444 5.446 18.570 1.00 92.50 187 LEU A N 1
ATOM 1478 C CA . LEU A 1 187 ? -17.387 4.103 17.983 1.00 92.50 187 LEU A CA 1
ATOM 1479 C C . LEU A 1 187 ? -18.761 3.432 17.886 1.00 92.50 187 LEU A C 1
ATOM 1481 O O . LEU A 1 187 ? -18.939 2.533 17.065 1.00 92.50 187 LEU A O 1
ATOM 1485 N N . GLY A 1 188 ? -19.733 3.856 18.698 1.00 89.81 188 GLY A N 1
ATOM 1486 C CA . GLY A 1 188 ? -21.092 3.312 18.702 1.00 89.81 188 GLY A CA 1
ATOM 1487 C C . GLY A 1 188 ? -21.925 3.717 17.482 1.00 89.81 188 GLY A C 1
ATOM 1488 O O . GLY A 1 188 ? -22.887 3.025 17.153 1.00 89.81 188 GLY A O 1
ATOM 1489 N N . ALA A 1 189 ? -21.554 4.800 16.791 1.00 90.88 189 ALA A N 1
ATOM 1490 C CA . ALA A 1 189 ? -22.188 5.245 15.553 1.00 90.88 189 ALA A CA 1
ATOM 1491 C C . ALA A 1 189 ? -21.262 6.183 14.761 1.00 90.88 189 ALA A C 1
ATOM 1493 O O . ALA A 1 189 ? -21.057 7.341 15.126 1.00 90.88 189 ALA A O 1
ATOM 1494 N N . PHE A 1 190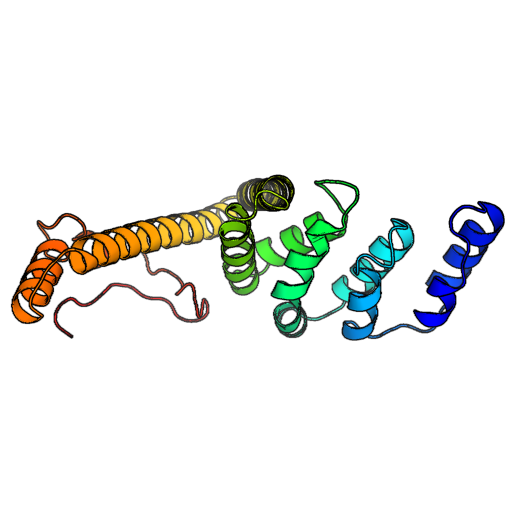 ? -20.745 5.709 13.629 1.00 92.12 190 PHE A N 1
ATOM 1495 C CA . PHE A 1 190 ? -19.909 6.511 12.745 1.00 92.12 190 PHE A CA 1
ATOM 1496 C C . PHE A 1 190 ? -20.749 7.515 11.952 1.00 92.12 190 PHE A C 1
ATOM 1498 O O . PHE A 1 190 ? -21.783 7.173 11.380 1.00 92.12 190 PHE A O 1
ATOM 1505 N N . ALA A 1 191 ? -20.256 8.753 11.846 1.00 87.94 191 ALA A N 1
ATOM 1506 C CA . ALA A 1 191 ? -20.907 9.811 11.066 1.00 87.94 191 ALA A CA 1
ATOM 1507 C C . ALA A 1 191 ? -21.067 9.451 9.575 1.00 87.94 191 ALA A C 1
ATOM 1509 O O . ALA A 1 191 ? -22.030 9.861 8.930 1.00 87.94 191 ALA A O 1
ATOM 1510 N N . GLN A 1 192 ? -20.132 8.669 9.035 1.00 91.25 192 GLN A N 1
ATOM 1511 C CA . GLN A 1 192 ? -20.200 8.079 7.704 1.00 91.25 192 GLN A CA 1
ATOM 1512 C C . GLN A 1 192 ? -19.642 6.660 7.778 1.00 91.25 192 GLN A C 1
ATOM 1514 O O . GLN A 1 192 ? -18.660 6.423 8.487 1.00 91.25 192 GLN A O 1
ATOM 1519 N N . ALA A 1 193 ? -20.242 5.752 7.009 1.00 94.00 193 ALA A N 1
ATOM 1520 C CA . ALA A 1 193 ? -19.763 4.388 6.851 1.00 94.00 193 ALA A CA 1
ATOM 1521 C C . ALA A 1 193 ? -18.261 4.364 6.523 1.00 94.00 193 ALA A C 1
ATOM 1523 O O . ALA A 1 193 ? -17.770 5.191 5.748 1.00 94.00 193 ALA A O 1
ATOM 1524 N N . LEU A 1 194 ? -17.540 3.429 7.132 1.00 95.62 194 LEU A N 1
ATOM 1525 C CA . LEU A 1 194 ? -16.103 3.258 6.956 1.00 95.62 194 LEU A CA 1
ATOM 1526 C C . LEU A 1 194 ? -15.810 1.899 6.330 1.00 95.62 194 LEU A C 1
ATOM 1528 O O . LEU A 1 194 ? -16.374 0.911 6.801 1.00 95.62 194 LEU A O 1
ATOM 1532 N N . PRO A 1 195 ? -14.906 1.805 5.343 1.00 96.81 195 PRO A N 1
ATOM 1533 C CA . PRO A 1 195 ? -14.421 0.507 4.903 1.00 96.81 195 PRO A CA 1
ATOM 1534 C C . PRO A 1 195 ? -13.740 -0.199 6.078 1.00 96.81 195 PRO A C 1
ATOM 1536 O O . PRO A 1 195 ? -13.084 0.440 6.905 1.00 96.81 195 PRO A O 1
ATOM 1539 N N . LEU A 1 196 ? -13.888 -1.514 6.183 1.00 95.88 196 LEU A N 1
ATOM 1540 C CA . LEU A 1 196 ? -13.213 -2.285 7.216 1.00 95.88 196 LEU A CA 1
ATOM 1541 C C . LEU A 1 196 ? -11.728 -2.454 6.833 1.00 95.88 196 LEU A C 1
ATOM 1543 O O . LEU A 1 196 ? -11.452 -2.936 5.738 1.00 95.88 196 LEU A O 1
ATOM 1547 N N . PRO A 1 197 ? -10.752 -2.138 7.708 1.00 96.25 197 PRO A N 1
ATOM 1548 C CA . PRO A 1 197 ? -9.330 -2.233 7.357 1.00 96.25 197 PRO A CA 1
ATOM 1549 C C . PRO A 1 197 ? -8.876 -3.598 6.818 1.00 96.25 197 PRO A C 1
ATOM 1551 O O . PRO A 1 197 ? -8.014 -3.655 5.944 1.00 96.25 197 PRO A O 1
ATOM 1554 N N . ILE A 1 198 ? -9.454 -4.696 7.325 1.00 95.62 198 ILE A N 1
ATOM 1555 C CA . ILE A 1 198 ? -9.109 -6.066 6.908 1.00 95.62 198 ILE A CA 1
ATOM 1556 C C . ILE A 1 198 ? -9.851 -6.522 5.642 1.00 95.62 198 ILE A C 1
ATOM 1558 O O . ILE A 1 198 ? -9.361 -7.399 4.937 1.00 95.62 198 ILE A O 1
ATOM 1562 N N . ASP A 1 199 ? -11.007 -5.923 5.348 1.00 97.00 199 ASP A N 1
ATOM 1563 C CA . ASP A 1 199 ? -11.791 -6.174 4.139 1.00 97.00 199 ASP A CA 1
ATOM 1564 C C . ASP A 1 199 ? -12.479 -4.872 3.693 1.00 97.00 199 ASP A C 1
ATOM 1566 O O . ASP A 1 199 ? -13.623 -4.601 4.071 1.00 97.00 199 ASP A O 1
ATOM 1570 N N . PRO A 1 200 ? -11.799 -4.040 2.887 1.00 97.19 200 PRO A N 1
ATOM 1571 C CA . PRO A 1 200 ? -12.319 -2.735 2.487 1.00 97.19 200 PRO A CA 1
ATOM 1572 C C . PRO A 1 200 ? -13.511 -2.818 1.525 1.00 97.19 200 PRO A C 1
ATOM 1574 O O . PRO A 1 200 ? -14.059 -1.782 1.155 1.00 97.19 200 PRO A O 1
ATOM 1577 N N . THR A 1 201 ? -13.925 -4.021 1.108 1.00 96.56 201 THR A N 1
ATOM 1578 C CA . THR A 1 201 ? -15.165 -4.212 0.339 1.00 96.56 201 THR A CA 1
ATOM 1579 C C . THR A 1 201 ? -16.410 -4.167 1.229 1.00 96.56 201 THR A C 1
ATOM 1581 O O . THR A 1 201 ? -17.524 -3.983 0.733 1.00 96.56 201 THR A O 1
ATOM 1584 N N . ILE A 1 202 ? -16.225 -4.281 2.548 1.00 97.19 202 ILE A N 1
ATOM 1585 C CA . ILE A 1 202 ? -17.280 -4.230 3.555 1.00 97.19 202 ILE A CA 1
ATOM 1586 C C . ILE A 1 202 ? -17.213 -2.889 4.280 1.00 97.19 202 ILE A C 1
ATOM 1588 O O . ILE A 1 202 ? -16.191 -2.528 4.859 1.00 97.19 202 ILE A O 1
ATOM 1592 N N . ASN A 1 203 ? -18.338 -2.177 4.305 1.00 95.81 203 ASN A N 1
ATOM 1593 C CA . ASN A 1 203 ? -18.480 -0.953 5.081 1.00 95.81 203 ASN A CA 1
ATOM 1594 C C . ASN A 1 203 ? -19.133 -1.231 6.439 1.00 95.81 203 ASN A C 1
ATOM 1596 O O . ASN A 1 203 ? -20.143 -1.931 6.528 1.00 95.81 203 ASN A O 1
ATOM 1600 N N . VAL A 1 204 ? -18.579 -0.628 7.486 1.00 94.75 204 VAL A N 1
ATOM 1601 C CA . VAL A 1 204 ? -19.076 -0.674 8.860 1.00 94.75 204 VAL A CA 1
ATOM 1602 C C . VAL A 1 204 ? -19.605 0.693 9.281 1.00 94.75 204 VAL A C 1
ATOM 1604 O O . VAL A 1 204 ? -19.065 1.728 8.898 1.00 94.75 204 VAL A O 1
ATOM 1607 N N . ASN A 1 205 ? -20.667 0.694 10.087 1.00 94.56 205 ASN A N 1
ATOM 1608 C CA . ASN A 1 205 ? -21.318 1.920 10.568 1.00 94.56 205 ASN A CA 1
ATOM 1609 C C . ASN A 1 205 ? -21.153 2.141 12.074 1.00 94.56 205 ASN A C 1
ATOM 1611 O O . ASN A 1 205 ? -21.458 3.224 12.556 1.00 94.56 205 ASN A O 1
ATOM 1615 N N . ALA A 1 206 ? -20.743 1.115 12.820 1.00 92.56 206 ALA A N 1
ATOM 1616 C CA . ALA A 1 206 ? -20.678 1.141 14.274 1.00 92.56 206 ALA A CA 1
ATOM 1617 C C . ALA A 1 206 ? -19.938 -0.088 14.814 1.00 92.56 206 ALA A C 1
ATOM 1619 O O . ALA A 1 206 ? -19.828 -1.110 14.132 1.00 92.56 206 ALA A O 1
ATOM 1620 N N . ILE A 1 207 ? -19.528 -0.003 16.076 1.00 90.44 207 ILE A N 1
ATOM 1621 C CA . ILE A 1 207 ? -19.137 -1.121 16.932 1.00 90.44 207 ILE A CA 1
ATOM 1622 C C . ILE A 1 207 ? -20.228 -1.286 17.988 1.00 90.44 207 ILE A C 1
ATOM 1624 O O . ILE A 1 207 ? -20.421 -0.414 18.831 1.00 90.44 207 ILE A O 1
ATOM 1628 N N . VAL A 1 208 ? -20.959 -2.400 17.936 1.00 87.12 208 VAL A N 1
ATOM 1629 C CA . VAL A 1 208 ? -22.107 -2.646 18.819 1.00 87.12 208 VAL A CA 1
ATOM 1630 C C . VAL A 1 208 ? -21.610 -3.110 20.197 1.00 87.12 208 VAL A C 1
ATOM 1632 O O . VAL A 1 208 ? -21.047 -4.196 20.291 1.00 87.12 208 VAL A O 1
ATOM 1635 N N . PRO A 1 209 ? -21.830 -2.359 21.296 1.00 78.19 209 PRO A N 1
ATOM 1636 C CA . PRO A 1 209 ? -21.260 -2.702 22.611 1.00 78.19 209 PRO A CA 1
ATOM 1637 C C . PRO A 1 209 ? -21.944 -3.882 23.328 1.00 78.19 209 PRO A C 1
ATOM 1639 O O . PRO A 1 209 ? -21.521 -4.286 24.416 1.00 78.19 209 PRO A O 1
ATOM 1642 N N . GLN A 1 210 ? -23.078 -4.344 22.793 1.00 73.06 210 GLN A N 1
ATOM 1643 C CA . GLN A 1 210 ? -23.984 -5.300 23.438 1.00 73.06 210 GLN A CA 1
ATOM 1644 C C . GLN A 1 210 ? -23.761 -6.754 22.999 1.00 73.06 210 GLN A C 1
ATOM 1646 O O . GLN A 1 210 ? -24.212 -7.651 23.715 1.00 73.06 210 GLN A O 1
ATOM 1651 N N . GLU A 1 211 ? -23.074 -6.968 21.875 1.00 58.03 211 GLU A N 1
ATOM 1652 C CA . GLU A 1 211 ? -22.697 -8.284 21.334 1.00 58.03 211 GLU A CA 1
ATOM 1653 C C . GLU A 1 211 ? -21.291 -8.690 21.801 1.00 58.03 211 GLU A C 1
ATOM 1655 O O . GLU A 1 211 ? -21.113 -9.882 22.145 1.00 58.03 211 GLU A O 1
#

Nearest PDB structures (foldseek):
  4bfr-assembly1_A  TM=8.818E-01  e=2.022E-07  Mus musculus
  7lm2-assembly1_A  TM=8.841E-01  e=2.588E-07  Homo sapiens
  6mum-assembly1_A  TM=8.830E-01  e=3.312E-07  Mus musculus
  4bfr-assembly2_B  TM=8.815E-01  e=8.886E-07  Mus musculus
  2y3a-assembly1_A  TM=8.891E-01  e=5.251E-06  Mus musculus

InterPro domains:
  IPR001263 Phosphoinositide 3-kinase, accessory (PIK) domain [PF00613] (1-131)
  IPR001263 Phosphoinositide 3-kinase, accessory (PIK) domain [PS51545] (1-129)
  IPR001263 Phosphoinositide 3-kinase, accessory (PIK) domain [SM00145] (1-140)
  IPR015433 Phosphatidylinositol 3-/4-kinase [PTHR10048] (1-211)
  IPR016024 Armadillo-type fold [SSF48371] (1-129)
  IPR042236 Phosphoinositide 3-kinase, accessory (PIK) domain superfamily [G3DSA:1.25.40.70] (1-130)

Foldseek 3Di:
DLVVVLVFDCVDPVSVVVVLVVLVVDDDDALVVLLSLLDLSHLDLSSVLSSLVNVLPDDPVVCVVCLLSLLVSLLSHPDLPHPSLVSLLVSLLVDLQSVLQLLVSLVVCCVPPSCVVSSVSSVVVNLVSLVVVPPSSVVSVVLNVVLVVVVVVVVVLVVVLVPDDDPVVNLVVLLQQCPCPHVNVCQAAPPDWHQDSVGNVDTDGHDHSPD

Radius of gyration: 21.97 Å; Cα contacts (8 Å, |Δi|>4): 215; chains: 1; bounding box: 55×32×64 Å

Organism: Micromonas pusilla (NCBI:txid38833)